Protein AF-A0A9J7M8Q7-F1 (afdb_monomer_lite)

Sequence (218 aa):
MGNWTYSKTFVLLYYAVMWPSPNVYGLTKQQVGRLKSRISEVKAKIDRITGRVVHIREHTLSQRLDITLPHVGCPVGTYYNHVSGEATCDVCPVGSYQDKEGQTECIRCEPGFFTAGNNSKNATDCRSQCQPGTFSETGLETCMFCPKGTYQNQQGATECIPCEEGTTTVDVGTVDREGCGKVSKFTSTVYYLEVISIICKTNEDNFIGNINVYGITP

Foldseek 3Di:
DDDDPDDPVNVVVVCVVVDPDPPPPVDDPVRVVVVVVVVVVVVVVVCVVVVVVVVVVVCVVVVPPVPPVVLVFQDWQWAFDPPVVDGDTHGAFWQFTAQDTNHHHTHGADPQWIALGISHRDNVSTFHAAAWQWADCSRGPPTDGADKQFGAQDTSHHHTHGADPQWIAPDTSHRDNVSTHHPPPPPVVVVVVVVVVVVVVVPPDDDDDDDDDDDDDD

Organism: Branchiostoma floridae (NCBI:txid7739)

pLDDT: mean 74.69, std 21.26, range [33.72, 98.25]

Secondary structure (DSSP, 8-state):
-------HHHHHHHHHHH---TTTT---HHHHHHHHHHHHHHHHHHHHHHHHHHHHHHHHHHTT---------PPTTEEEE-TTSS-EEEEPPTTEE--STT-SSPEEPPTTEE-SSSSB-SGGG-EEBPPTTEE-TTSBSS-EEPPTTEE--STT-SSPEEPPTTEEESSTT--SGGGEEE-----HHHHHHHHHHHHHTT-SS-------------

Structure (mmCIF, N/CA/C/O backbone):
data_AF-A0A9J7M8Q7-F1
#
_entry.id   AF-A0A9J7M8Q7-F1
#
loop_
_atom_site.group_PDB
_atom_site.id
_atom_site.type_symbol
_atom_site.label_atom_id
_atom_site.label_alt_id
_atom_site.label_comp_id
_atom_site.label_asym_id
_atom_site.label_entity_id
_atom_site.label_seq_id
_atom_site.pdbx_PDB_ins_code
_atom_site.Cartn_x
_atom_site.Cartn_y
_atom_site.Cartn_z
_atom_site.occupancy
_atom_site.B_iso_or_equiv
_atom_site.auth_seq_id
_atom_site.auth_comp_id
_atom_site.auth_asym_id
_atom_site.auth_atom_id
_atom_site.pdbx_PDB_model_num
ATOM 1 N N . MET A 1 1 ? -3.557 20.937 -68.452 1.00 40.19 1 MET A N 1
ATOM 2 C CA . MET A 1 1 ? -2.974 20.230 -69.614 1.00 40.19 1 MET A CA 1
ATOM 3 C C . MET A 1 1 ? -1.684 20.945 -69.998 1.00 40.19 1 MET A C 1
ATOM 5 O O . MET A 1 1 ? -1.741 21.939 -70.704 1.00 40.19 1 MET A O 1
ATOM 9 N N . GLY A 1 2 ? -0.551 20.539 -69.417 1.00 40.41 2 GLY A N 1
ATOM 10 C CA . GLY A 1 2 ? 0.755 21.169 -69.649 1.00 40.41 2 GLY A CA 1
ATOM 11 C C . GLY A 1 2 ? 1.617 20.293 -70.554 1.00 40.41 2 GLY A C 1
ATOM 12 O O . GLY A 1 2 ? 1.819 19.120 -70.249 1.00 40.41 2 GLY A O 1
ATOM 13 N N . ASN A 1 3 ? 2.079 20.854 -71.671 1.00 46.56 3 ASN A N 1
ATOM 14 C CA . ASN A 1 3 ? 2.962 20.198 -72.633 1.00 46.56 3 ASN A CA 1
ATOM 15 C C . ASN A 1 3 ? 4.341 19.943 -72.012 1.00 46.56 3 ASN A C 1
ATOM 17 O O . ASN A 1 3 ? 5.109 20.878 -71.796 1.00 46.56 3 ASN A O 1
ATOM 21 N N . TRP A 1 4 ? 4.672 18.676 -71.769 1.00 50.00 4 TRP A N 1
ATOM 22 C CA . TRP A 1 4 ? 6.030 18.265 -71.428 1.00 50.00 4 TRP A CA 1
ATOM 23 C C . TRP A 1 4 ? 6.851 18.170 -72.713 1.00 50.00 4 TRP A C 1
ATOM 25 O O . TRP A 1 4 ? 6.777 17.190 -73.453 1.00 50.00 4 TRP A O 1
ATOM 35 N N . THR A 1 5 ? 7.645 19.196 -73.005 1.00 57.53 5 THR A N 1
ATOM 36 C CA . THR A 1 5 ? 8.710 19.095 -74.007 1.00 57.53 5 THR A CA 1
ATOM 37 C C . THR A 1 5 ? 9.826 18.233 -73.427 1.00 57.53 5 THR A C 1
ATOM 39 O O . THR A 1 5 ? 10.723 18.731 -72.746 1.00 57.53 5 THR A O 1
ATOM 42 N N . TYR A 1 6 ? 9.762 16.923 -73.656 1.00 59.97 6 TYR A N 1
ATOM 43 C CA . TYR A 1 6 ? 10.875 16.038 -73.333 1.00 59.97 6 TYR A CA 1
ATOM 44 C C . TYR A 1 6 ? 12.085 16.453 -74.172 1.00 59.97 6 TYR A C 1
ATOM 46 O O . TYR A 1 6 ? 12.023 16.513 -75.401 1.00 59.97 6 TYR A O 1
ATOM 54 N N . SER A 1 7 ? 13.196 16.757 -73.500 1.00 65.31 7 SER A N 1
ATOM 55 C CA . SER A 1 7 ? 14.478 16.983 -74.163 1.00 65.31 7 SER A CA 1
ATOM 56 C C . SER A 1 7 ? 14.802 15.780 -75.054 1.00 65.31 7 SER A C 1
ATOM 58 O O . SER A 1 7 ? 14.619 14.635 -74.631 1.00 65.31 7 SER A O 1
ATOM 60 N N . LYS A 1 8 ? 15.309 16.018 -76.273 1.00 63.38 8 LYS A N 1
ATOM 61 C CA . LYS A 1 8 ? 15.737 14.954 -77.207 1.00 63.38 8 LYS A CA 1
ATOM 62 C C . LYS A 1 8 ? 16.665 13.935 -76.528 1.00 63.38 8 LYS A C 1
ATOM 64 O O . LYS A 1 8 ? 16.636 12.757 -76.867 1.00 63.38 8 LYS A O 1
ATOM 69 N N . THR A 1 9 ? 17.418 14.369 -75.520 1.00 65.38 9 THR A N 1
ATOM 70 C CA . THR A 1 9 ? 18.290 13.527 -74.695 1.00 65.38 9 THR A CA 1
ATOM 71 C C . THR A 1 9 ? 17.522 12.463 -73.905 1.00 65.38 9 THR A C 1
ATOM 73 O O . THR A 1 9 ? 17.990 11.337 -73.777 1.00 65.38 9 THR A O 1
ATOM 76 N N . PHE A 1 10 ? 16.324 12.781 -73.411 1.00 71.38 10 PHE A N 1
ATOM 77 C CA . PHE A 1 10 ? 15.516 11.867 -72.601 1.00 71.38 10 PHE A CA 1
ATOM 78 C C . PHE A 1 10 ? 14.867 10.769 -73.455 1.00 71.38 10 PHE A C 1
ATOM 80 O O . PHE A 1 10 ? 14.850 9.604 -73.066 1.00 71.38 10 PHE A O 1
ATOM 87 N N . VAL A 1 11 ? 14.418 11.119 -74.666 1.00 69.75 11 VAL A N 1
ATOM 88 C CA . VAL A 1 11 ? 13.888 10.149 -75.639 1.00 69.75 11 VAL A CA 1
ATOM 89 C C . VAL A 1 11 ? 14.997 9.207 -76.119 1.00 69.75 11 VAL A C 1
ATOM 91 O O . VAL A 1 11 ? 14.795 7.997 -76.179 1.00 69.75 11 VAL A O 1
ATOM 94 N N . LEU A 1 12 ? 16.201 9.727 -76.379 1.00 64.12 12 LEU A N 1
ATOM 95 C CA . LEU A 1 12 ? 17.349 8.909 -76.786 1.00 64.12 12 LEU A CA 1
ATOM 96 C C . LEU A 1 12 ? 17.815 7.943 -75.686 1.00 64.12 12 LEU A C 1
ATOM 98 O O . LEU A 1 12 ? 18.127 6.792 -75.986 1.00 64.12 12 LEU A O 1
ATOM 102 N N . LEU A 1 13 ? 17.816 8.370 -74.419 1.00 70.94 13 LEU A N 1
ATOM 103 C CA . LEU A 1 13 ? 18.147 7.492 -73.291 1.00 70.94 13 LEU A CA 1
ATOM 104 C C . LEU A 1 13 ? 17.095 6.392 -73.090 1.00 70.94 13 LEU A C 1
ATOM 106 O O . LEU A 1 13 ? 17.459 5.247 -72.834 1.00 70.94 13 LEU A O 1
ATOM 110 N N . TYR A 1 14 ? 15.809 6.702 -73.272 1.00 73.00 14 TYR A N 1
ATOM 111 C CA . TYR A 1 14 ? 14.732 5.714 -73.182 1.00 73.00 14 TYR A CA 1
ATOM 112 C C . TYR A 1 14 ? 14.850 4.617 -74.257 1.00 73.00 14 TYR A C 1
ATOM 114 O O . TYR A 1 14 ? 14.801 3.429 -73.933 1.00 73.00 14 TYR A O 1
ATOM 122 N N . TYR A 1 15 ? 15.103 4.989 -75.519 1.00 63.38 15 TYR A N 1
ATOM 123 C CA . TYR A 1 15 ? 15.304 4.017 -76.605 1.00 63.38 15 TYR A CA 1
ATOM 124 C C . TYR A 1 15 ? 16.604 3.207 -76.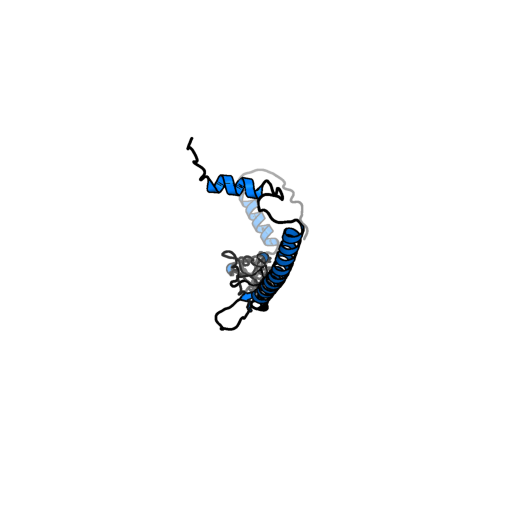462 1.00 63.38 15 TYR A C 1
ATOM 126 O O . TYR A 1 15 ? 16.619 2.023 -76.796 1.00 63.38 15 TYR A O 1
ATOM 134 N N . ALA A 1 16 ? 17.674 3.799 -75.919 1.00 62.19 16 ALA A N 1
ATOM 135 C CA . ALA A 1 16 ? 18.933 3.094 -75.662 1.00 62.19 16 ALA A CA 1
ATOM 136 C C . ALA A 1 16 ? 18.821 2.037 -74.546 1.00 62.19 16 ALA A C 1
ATOM 138 O O . ALA A 1 16 ? 19.527 1.030 -74.582 1.00 62.19 16 ALA A O 1
ATOM 139 N N . VAL A 1 17 ? 17.934 2.248 -73.566 1.00 67.12 17 VAL A N 1
ATOM 140 C CA . VAL A 1 17 ? 17.701 1.300 -72.464 1.00 67.12 17 VAL A CA 1
ATOM 141 C C . VAL A 1 17 ? 16.689 0.214 -72.851 1.00 67.12 17 VAL A C 1
ATOM 143 O O . VAL A 1 17 ? 16.876 -0.940 -72.470 1.00 67.12 17 VAL A O 1
ATOM 146 N N . MET A 1 18 ? 15.644 0.542 -73.622 1.00 58.12 18 MET A N 1
ATOM 147 C CA . MET A 1 18 ? 14.597 -0.428 -73.985 1.00 58.12 18 MET A CA 1
ATOM 148 C C . MET A 1 18 ? 14.936 -1.353 -75.163 1.00 58.12 18 MET A C 1
ATOM 150 O O . MET A 1 18 ? 14.342 -2.425 -75.264 1.00 58.12 18 MET A O 1
ATOM 154 N N . TRP A 1 19 ? 15.885 -0.999 -76.035 1.00 54.25 19 TRP A N 1
ATOM 155 C CA . TRP A 1 19 ? 16.282 -1.839 -77.173 1.00 54.25 19 TRP A CA 1
ATOM 156 C C . TRP A 1 19 ? 17.789 -2.122 -77.184 1.00 54.25 19 TRP A C 1
ATOM 158 O O . TRP A 1 19 ? 18.555 -1.424 -77.853 1.00 54.25 19 TRP A O 1
ATOM 168 N N . PRO A 1 20 ? 18.249 -3.196 -76.518 1.00 50.44 20 PRO A N 1
ATOM 169 C CA . PRO A 1 20 ? 19.625 -3.651 -76.641 1.00 50.44 20 PRO A CA 1
ATOM 170 C C . PRO A 1 20 ? 19.793 -4.410 -77.967 1.00 50.44 20 PRO A C 1
ATOM 172 O O . PRO A 1 20 ? 19.938 -5.631 -77.993 1.00 50.44 20 PRO A O 1
ATOM 175 N N . SER A 1 21 ? 19.759 -3.693 -79.094 1.00 51.22 21 SER A N 1
ATOM 176 C CA . SER A 1 21 ? 20.175 -4.253 -80.383 1.00 51.22 21 SER A CA 1
ATOM 177 C C . SER A 1 21 ? 21.711 -4.246 -80.488 1.00 51.22 21 SER A C 1
ATOM 179 O O . SER A 1 21 ? 22.332 -3.216 -80.221 1.00 51.22 21 SER A O 1
ATOM 181 N N . PRO A 1 22 ? 22.370 -5.346 -80.903 1.00 52.81 22 PRO A N 1
ATOM 182 C CA . PRO A 1 22 ? 23.822 -5.518 -80.734 1.00 52.81 22 PRO A CA 1
ATOM 183 C C . PRO A 1 22 ? 24.721 -4.630 -81.609 1.00 52.81 22 PRO A C 1
ATOM 185 O O . PRO A 1 22 ? 25.929 -4.602 -81.389 1.00 52.81 22 PRO A O 1
ATOM 188 N N . ASN A 1 23 ? 24.176 -3.936 -82.611 1.00 50.31 23 ASN A N 1
ATOM 189 C CA . ASN A 1 23 ? 24.975 -3.386 -83.714 1.00 50.31 23 ASN A CA 1
ATOM 190 C C . ASN A 1 23 ? 25.204 -1.865 -83.664 1.00 50.31 23 ASN A C 1
ATOM 192 O O . ASN A 1 23 ? 25.827 -1.324 -84.571 1.00 50.31 23 ASN A O 1
ATOM 196 N N . VAL A 1 24 ? 24.751 -1.161 -82.621 1.00 51.59 24 VAL A N 1
ATOM 197 C CA . VAL A 1 24 ? 24.798 0.318 -82.578 1.00 51.59 24 VAL A CA 1
ATOM 198 C C . VAL A 1 24 ? 26.218 0.888 -82.389 1.00 51.59 24 VAL A C 1
ATOM 200 O O . VAL A 1 24 ? 26.449 2.052 -82.688 1.00 51.59 24 VAL A O 1
ATOM 203 N N . TYR A 1 25 ? 27.206 0.087 -81.974 1.00 52.44 25 TYR A N 1
ATOM 204 C CA . TYR A 1 25 ? 28.534 0.606 -81.594 1.00 52.44 25 TYR A CA 1
ATOM 205 C C . TYR A 1 25 ? 29.714 0.102 -82.441 1.00 52.44 25 TYR A C 1
ATOM 207 O O . TYR A 1 25 ? 30.861 0.317 -82.061 1.00 52.44 25 TYR A O 1
ATOM 215 N N . GLY A 1 26 ? 29.472 -0.583 -83.567 1.00 58.94 26 GLY A N 1
ATOM 216 C CA . GLY A 1 26 ? 30.551 -1.058 -84.454 1.00 58.94 26 GLY A CA 1
ATOM 217 C C . GLY A 1 26 ? 31.514 -2.073 -83.814 1.00 58.94 26 GLY A C 1
ATOM 218 O O . GLY A 1 26 ? 32.599 -2.320 -84.335 1.00 58.94 26 GLY A O 1
ATOM 219 N N . LEU A 1 27 ? 31.136 -2.664 -82.677 1.00 61.44 27 LEU A N 1
ATOM 220 C CA . LEU A 1 27 ? 31.954 -3.629 -81.950 1.00 61.44 27 LEU A CA 1
ATOM 221 C C . LEU A 1 27 ? 31.685 -5.044 -82.463 1.00 61.44 27 LEU A C 1
ATOM 223 O O . LEU A 1 27 ? 30.546 -5.505 -82.522 1.00 61.44 27 LEU A O 1
ATOM 227 N N . THR A 1 28 ? 32.750 -5.774 -82.774 1.00 75.50 28 THR A N 1
ATOM 228 C CA . THR A 1 28 ? 32.659 -7.202 -83.091 1.00 75.50 28 THR A CA 1
ATOM 229 C C . THR A 1 28 ? 32.163 -7.993 -81.874 1.00 75.50 28 THR A C 1
ATOM 231 O O . THR A 1 28 ? 32.421 -7.626 -80.723 1.00 75.50 28 THR A O 1
ATOM 234 N N . LYS A 1 29 ? 31.502 -9.141 -82.098 1.00 71.44 29 LYS A N 1
ATOM 235 C CA . LYS A 1 29 ? 31.060 -10.046 -81.012 1.00 71.44 29 LYS A CA 1
ATOM 236 C C . LYS A 1 29 ? 32.198 -10.389 -80.038 1.00 71.44 29 LYS A C 1
ATOM 238 O O . LYS A 1 29 ? 31.969 -10.502 -78.8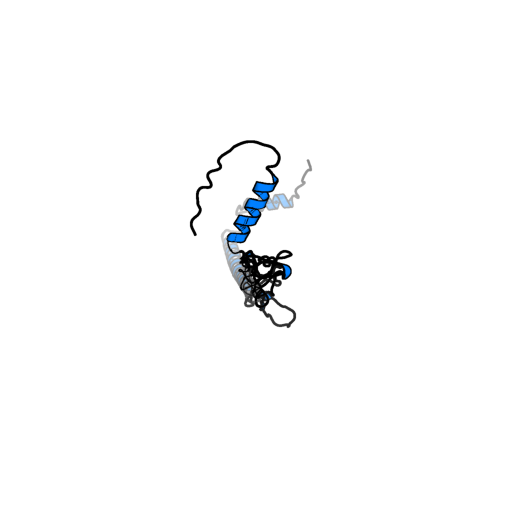35 1.00 71.44 29 LYS A O 1
ATOM 243 N N . GLN A 1 30 ? 33.429 -10.488 -80.544 1.00 74.94 30 GLN A N 1
ATOM 244 C CA . GLN A 1 30 ? 34.625 -10.749 -79.744 1.00 74.94 30 GLN A CA 1
ATOM 245 C C . GLN A 1 30 ? 35.001 -9.560 -78.842 1.00 74.94 30 GLN A C 1
ATOM 247 O O . GLN A 1 30 ? 35.353 -9.759 -77.679 1.00 74.94 30 GLN A O 1
ATOM 252 N N . GLN A 1 31 ? 34.879 -8.321 -79.332 1.00 69.88 31 GLN A N 1
ATOM 253 C CA . GLN A 1 31 ? 35.104 -7.110 -78.532 1.00 69.88 31 GLN A CA 1
ATOM 254 C C . GLN A 1 31 ? 34.030 -6.930 -77.452 1.00 69.88 31 GLN A C 1
ATOM 256 O O . GLN A 1 31 ? 34.368 -6.610 -76.312 1.00 69.88 31 GLN A O 1
ATOM 261 N N . VAL A 1 32 ? 32.761 -7.223 -77.761 1.00 70.38 32 VAL A N 1
ATOM 262 C CA . VAL A 1 32 ? 31.670 -7.215 -76.770 1.00 70.38 32 VAL A CA 1
ATOM 263 C C . VAL A 1 32 ? 31.898 -8.280 -75.694 1.00 70.38 32 VAL A C 1
ATOM 265 O O . VAL A 1 32 ? 31.714 -8.002 -74.511 1.00 70.38 32 VAL A O 1
ATOM 268 N N . GLY A 1 33 ? 32.355 -9.478 -76.075 1.00 70.19 33 GLY A N 1
ATOM 269 C CA . GLY A 1 33 ? 32.716 -10.538 -75.129 1.00 70.19 33 GLY A CA 1
ATOM 270 C C . GLY A 1 33 ? 33.843 -10.122 -74.178 1.00 70.19 33 GLY A C 1
ATOM 271 O O . GLY A 1 33 ? 33.710 -10.260 -72.962 1.00 70.19 33 GLY A O 1
ATOM 272 N N . ARG A 1 34 ? 34.918 -9.522 -74.710 1.00 79.38 34 ARG A N 1
ATOM 273 C CA . ARG A 1 34 ? 36.029 -8.994 -73.895 1.00 79.38 34 ARG A CA 1
ATOM 274 C C . ARG A 1 34 ? 35.573 -7.877 -72.954 1.00 79.38 34 ARG A C 1
ATOM 276 O O . ARG A 1 34 ? 35.979 -7.859 -71.795 1.00 79.38 34 ARG A O 1
ATOM 283 N N . LEU A 1 35 ? 34.709 -6.974 -73.418 1.00 70.25 35 LEU A N 1
ATOM 284 C CA . LEU A 1 35 ? 34.182 -5.887 -72.593 1.00 70.25 35 LEU A CA 1
ATOM 285 C C . LEU A 1 35 ? 33.272 -6.415 -71.475 1.00 70.25 35 LEU A C 1
ATOM 287 O O . LEU A 1 35 ? 33.440 -6.019 -70.325 1.00 70.25 35 LEU A O 1
ATOM 291 N N . LYS A 1 36 ? 32.379 -7.368 -71.773 1.00 67.62 36 LYS A N 1
ATOM 292 C CA . LYS A 1 36 ? 31.546 -8.043 -70.763 1.00 67.62 36 LYS A CA 1
ATOM 293 C C . LYS A 1 36 ? 32.390 -8.765 -69.714 1.00 67.62 36 LYS A C 1
ATOM 295 O O . LYS A 1 36 ? 32.083 -8.664 -68.531 1.00 67.62 36 LYS A O 1
ATOM 300 N N . SER A 1 37 ? 33.480 -9.420 -70.123 1.00 78.25 37 SER A N 1
ATOM 301 C CA . SER A 1 37 ? 34.420 -10.061 -69.194 1.00 78.25 37 SER A CA 1
ATOM 302 C C . SER A 1 37 ? 35.073 -9.044 -68.254 1.00 78.25 37 SER A C 1
ATOM 304 O O . SER A 1 37 ? 35.110 -9.262 -67.046 1.00 78.25 37 SER A O 1
ATOM 306 N N . ARG A 1 38 ? 35.537 -7.901 -68.782 1.00 77.38 38 ARG A N 1
ATOM 307 C CA . ARG A 1 38 ? 36.137 -6.831 -67.965 1.00 77.38 38 ARG A CA 1
ATOM 308 C C . ARG A 1 38 ? 35.124 -6.183 -67.022 1.00 77.38 38 ARG A C 1
ATOM 310 O O . ARG A 1 38 ? 35.449 -5.924 -65.869 1.00 77.38 38 ARG A O 1
ATOM 317 N N . ILE A 1 39 ? 33.893 -5.964 -67.486 1.00 68.50 39 ILE A N 1
ATOM 318 C CA . ILE A 1 39 ? 32.793 -5.459 -66.654 1.00 68.50 39 ILE A CA 1
ATOM 319 C C . ILE A 1 39 ? 32.460 -6.464 -65.548 1.00 68.50 39 ILE A C 1
ATOM 321 O O . ILE A 1 39 ? 32.267 -6.049 -64.414 1.00 68.50 39 ILE A O 1
ATOM 325 N N . SER A 1 40 ? 32.447 -7.768 -65.838 1.00 71.25 40 SER A N 1
ATOM 326 C CA . SER A 1 40 ? 32.209 -8.811 -64.832 1.00 71.25 40 SER A CA 1
ATOM 327 C C . SER A 1 40 ? 33.299 -8.846 -63.762 1.00 71.25 40 SER A C 1
ATOM 329 O O . SER A 1 40 ? 32.994 -9.024 -62.587 1.00 71.25 40 SER A O 1
ATOM 331 N N . GLU A 1 41 ? 34.564 -8.653 -64.139 1.00 81.00 41 GLU A N 1
ATOM 332 C CA . GLU A 1 41 ? 35.679 -8.623 -63.188 1.00 81.00 41 GLU A CA 1
ATOM 333 C C . GLU A 1 41 ? 35.633 -7.374 -62.291 1.00 81.00 41 GLU A C 1
ATOM 335 O O . GLU A 1 41 ? 35.846 -7.457 -61.081 1.00 81.00 41 GLU A O 1
ATOM 340 N N . VAL A 1 42 ? 35.303 -6.215 -62.871 1.00 72.69 42 VAL A N 1
ATOM 341 C CA . VAL A 1 42 ? 35.103 -4.966 -62.123 1.00 72.69 42 VAL A CA 1
ATOM 342 C C . VAL A 1 42 ? 33.868 -5.067 -61.229 1.00 72.69 42 VAL A C 1
ATOM 344 O O . VAL A 1 42 ? 33.945 -4.684 -60.067 1.00 72.69 42 VAL A O 1
ATOM 347 N N . LYS A 1 43 ? 32.769 -5.651 -61.717 1.00 67.44 43 LYS A N 1
ATOM 348 C CA . LYS A 1 43 ? 31.552 -5.899 -60.937 1.00 67.44 43 LYS A CA 1
ATOM 349 C C . LYS A 1 43 ? 31.837 -6.824 -59.755 1.00 67.44 43 LYS A C 1
ATOM 351 O O . LYS A 1 43 ? 31.479 -6.473 -58.647 1.00 67.44 43 LYS A O 1
ATOM 356 N N . ALA A 1 44 ? 32.602 -7.902 -59.940 1.00 71.94 44 ALA A N 1
ATOM 357 C CA . ALA A 1 44 ? 33.012 -8.782 -58.843 1.00 71.94 44 ALA A CA 1
ATOM 358 C C . ALA A 1 44 ? 33.921 -8.084 -57.808 1.00 71.94 44 ALA A C 1
ATOM 360 O O . ALA A 1 44 ? 33.838 -8.373 -56.615 1.00 71.94 44 ALA A O 1
ATOM 361 N N . LYS A 1 45 ? 34.793 -7.157 -58.234 1.00 83.19 45 LYS A N 1
ATOM 362 C CA . LYS A 1 45 ? 35.602 -6.334 -57.314 1.00 83.19 45 LYS A CA 1
ATOM 363 C C . LYS A 1 45 ? 34.736 -5.330 -56.554 1.00 83.19 45 LYS A C 1
ATOM 365 O O . LYS A 1 45 ? 34.916 -5.198 -55.347 1.00 83.19 45 LYS A O 1
ATOM 370 N N . ILE A 1 46 ? 33.792 -4.678 -57.234 1.00 68.25 46 ILE A N 1
ATOM 371 C CA . ILE A 1 46 ? 32.802 -3.793 -56.612 1.00 68.25 46 ILE A CA 1
ATOM 372 C C . ILE A 1 46 ? 31.958 -4.592 -55.624 1.00 68.25 46 ILE A C 1
ATOM 374 O O . ILE A 1 46 ? 31.899 -4.169 -54.486 1.00 68.25 46 ILE A O 1
ATOM 378 N N . ASP A 1 47 ? 31.435 -5.763 -55.990 1.00 69.06 47 ASP A N 1
ATOM 379 C CA . ASP A 1 47 ? 30.627 -6.640 -55.129 1.00 69.06 47 ASP A CA 1
ATOM 380 C C . ASP A 1 47 ? 31.411 -7.140 -53.902 1.00 69.06 47 ASP A C 1
ATOM 382 O O . ASP A 1 47 ? 30.863 -7.257 -52.810 1.00 69.06 47 ASP A O 1
ATOM 386 N N . ARG A 1 48 ? 32.726 -7.375 -54.025 1.00 71.38 48 ARG A N 1
ATOM 387 C CA . ARG A 1 48 ? 33.600 -7.669 -52.872 1.00 71.38 48 ARG A CA 1
ATOM 388 C C . ARG A 1 48 ? 33.835 -6.449 -51.985 1.00 71.38 48 ARG A C 1
ATOM 390 O O . ARG A 1 48 ? 33.943 -6.604 -50.773 1.00 71.38 48 ARG A O 1
ATOM 397 N N . ILE A 1 49 ? 3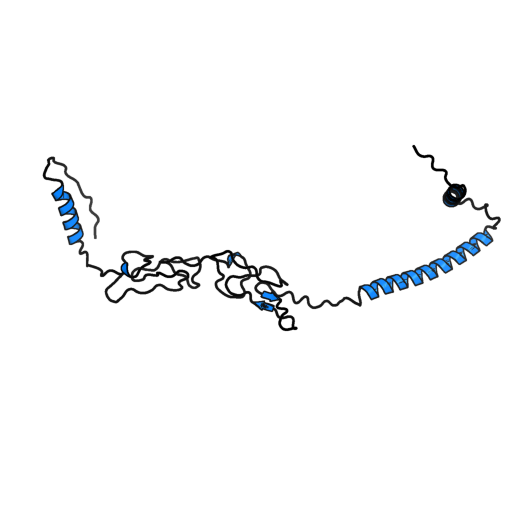3.956 -5.253 -52.560 1.00 69.81 49 ILE A N 1
ATOM 398 C CA . ILE A 1 49 ? 34.138 -4.009 -51.803 1.00 69.81 49 ILE A CA 1
ATOM 399 C C . ILE A 1 49 ? 32.822 -3.604 -51.136 1.00 69.81 49 ILE A C 1
ATOM 401 O O . ILE A 1 49 ? 32.831 -3.327 -49.947 1.00 69.81 49 ILE A O 1
ATOM 405 N N . THR A 1 50 ? 31.694 -3.626 -51.844 1.00 63.34 50 THR A N 1
ATOM 406 C CA . THR A 1 50 ? 30.359 -3.370 -51.295 1.00 63.34 50 THR A CA 1
ATOM 407 C C . THR A 1 50 ? 29.975 -4.448 -50.296 1.00 63.34 50 THR A C 1
ATOM 409 O O . THR A 1 50 ? 29.492 -4.093 -49.235 1.00 63.34 50 THR A O 1
ATOM 412 N N . GLY A 1 51 ? 30.293 -5.724 -50.534 1.00 57.94 51 GLY A N 1
ATOM 413 C CA . GLY A 1 51 ? 30.141 -6.799 -49.550 1.00 57.94 51 GLY A CA 1
ATOM 414 C C . GLY A 1 51 ? 30.993 -6.584 -48.296 1.00 57.94 51 GLY A C 1
ATOM 415 O O . GLY A 1 51 ? 30.496 -6.752 -47.190 1.00 57.94 51 GLY A O 1
ATOM 416 N N . ARG A 1 52 ? 32.246 -6.119 -48.432 1.00 59.38 52 ARG A N 1
ATOM 417 C CA . ARG A 1 52 ? 33.081 -5.715 -47.283 1.00 59.38 52 ARG A CA 1
ATOM 418 C C . ARG A 1 52 ? 32.563 -4.451 -46.604 1.00 59.38 52 ARG A C 1
ATOM 420 O O . ARG A 1 52 ? 32.667 -4.367 -45.394 1.00 59.38 52 ARG A O 1
ATOM 427 N N . VAL A 1 53 ? 31.986 -3.494 -47.327 1.00 54.69 53 VAL A N 1
ATOM 428 C CA . VAL A 1 53 ? 31.366 -2.286 -46.756 1.00 54.69 53 VAL A CA 1
ATOM 429 C C . VAL A 1 53 ? 30.039 -2.616 -46.067 1.00 54.69 53 VAL A C 1
ATOM 431 O O . VAL A 1 53 ? 29.750 -2.003 -45.050 1.00 54.69 53 VAL A O 1
ATOM 434 N N . VAL A 1 54 ? 29.264 -3.588 -46.558 1.00 54.31 54 VAL A N 1
ATOM 435 C CA . VAL A 1 54 ? 28.056 -4.118 -45.903 1.00 54.31 54 VAL A CA 1
ATOM 436 C C . VAL A 1 54 ? 28.447 -4.896 -44.653 1.00 54.31 54 VAL A C 1
ATOM 438 O O . VAL A 1 54 ? 27.930 -4.574 -43.596 1.00 54.31 54 VAL A O 1
ATOM 441 N N . HIS A 1 55 ? 29.450 -5.781 -44.713 1.00 49.44 55 HIS A N 1
ATOM 442 C CA . HIS A 1 55 ? 29.988 -6.431 -43.512 1.00 49.44 55 HIS A CA 1
ATOM 443 C C . HIS A 1 55 ? 30.571 -5.404 -42.532 1.00 49.44 55 HIS A C 1
ATOM 445 O O . HIS A 1 55 ? 30.347 -5.519 -41.340 1.00 49.44 55 HIS A O 1
ATOM 451 N N . ILE A 1 56 ? 31.283 -4.367 -42.988 1.00 50.78 56 ILE A N 1
ATOM 452 C CA . ILE A 1 56 ? 31.781 -3.307 -42.099 1.00 50.78 56 ILE A CA 1
ATOM 453 C C . ILE A 1 56 ? 30.615 -2.486 -41.547 1.00 50.78 56 ILE A C 1
ATOM 455 O O . ILE A 1 56 ? 30.674 -2.140 -40.382 1.00 50.78 56 ILE A O 1
ATOM 459 N N . ARG A 1 57 ? 29.547 -2.195 -42.301 1.00 45.06 57 ARG A N 1
ATOM 460 C CA . ARG A 1 57 ? 28.356 -1.486 -41.795 1.00 45.06 57 ARG A CA 1
ATOM 461 C C . ARG A 1 57 ? 27.547 -2.337 -40.819 1.00 45.06 57 ARG A C 1
ATOM 463 O O . ARG A 1 57 ? 27.120 -1.800 -39.811 1.00 45.06 57 ARG A O 1
ATOM 470 N N . GLU A 1 58 ? 27.410 -3.638 -41.044 1.00 45.03 58 GLU A N 1
ATOM 471 C CA . GLU A 1 58 ? 26.752 -4.559 -40.110 1.00 45.03 58 GLU A CA 1
ATOM 472 C C . GLU A 1 58 ? 27.630 -4.825 -38.875 1.00 45.03 58 GLU A C 1
ATOM 474 O O . GLU A 1 58 ? 27.127 -4.793 -37.758 1.00 45.03 58 GLU A O 1
ATOM 479 N N . HIS A 1 59 ? 28.957 -4.938 -39.016 1.00 45.91 59 HIS A N 1
ATOM 480 C CA . HIS A 1 59 ? 29.869 -5.036 -37.867 1.00 45.91 59 HIS A CA 1
ATOM 481 C C . HIS A 1 59 ? 30.101 -3.701 -37.143 1.00 45.91 59 HIS A C 1
ATOM 483 O O . HIS A 1 59 ? 30.342 -3.726 -35.948 1.00 45.91 59 HIS A O 1
ATOM 489 N N . THR A 1 60 ? 30.003 -2.530 -37.781 1.00 47.12 60 THR A N 1
ATOM 490 C CA . THR A 1 60 ? 30.157 -1.226 -37.090 1.00 47.12 60 THR A CA 1
ATOM 491 C C . THR A 1 60 ? 28.845 -0.648 -36.563 1.00 47.12 60 THR A C 1
ATOM 493 O O . THR A 1 60 ? 28.910 0.173 -35.651 1.00 47.12 60 THR A O 1
ATOM 496 N N . LEU A 1 61 ? 27.675 -1.101 -37.040 1.00 47.38 61 LEU A N 1
ATOM 497 C CA . LEU A 1 61 ? 26.391 -0.851 -36.368 1.00 47.38 61 LEU A CA 1
ATOM 498 C C . LEU A 1 61 ? 26.031 -1.904 -35.313 1.00 47.38 61 LEU A C 1
ATOM 500 O O . LEU A 1 61 ? 25.301 -1.557 -34.393 1.00 47.38 61 LEU A O 1
ATOM 504 N N . SER A 1 62 ? 26.559 -3.133 -35.380 1.00 49.50 62 SER A N 1
ATOM 505 C CA . SER A 1 62 ? 26.331 -4.134 -34.325 1.00 49.50 62 SER A CA 1
ATOM 506 C C . SER A 1 62 ? 27.443 -4.171 -33.264 1.00 49.50 62 SER A C 1
ATOM 508 O O . SER A 1 62 ? 27.145 -4.375 -32.099 1.00 49.50 62 SER A O 1
ATOM 510 N N . GLN A 1 63 ? 28.715 -3.877 -33.578 1.00 53.44 63 GLN A N 1
ATOM 511 C CA . GLN A 1 63 ? 29.810 -3.934 -32.579 1.00 53.44 63 GLN A CA 1
ATOM 512 C C . GLN A 1 63 ? 30.158 -2.588 -31.924 1.00 53.44 63 GLN A C 1
ATOM 514 O O . GLN A 1 63 ? 31.227 -2.440 -31.331 1.00 53.44 63 GLN A O 1
ATOM 519 N N . ARG A 1 64 ? 29.264 -1.593 -31.989 1.00 51.50 64 ARG A N 1
ATOM 520 C CA . ARG A 1 64 ? 29.372 -0.387 -31.148 1.00 51.50 64 ARG A CA 1
ATOM 521 C C . ARG A 1 64 ? 28.075 0.064 -30.482 1.00 51.50 64 ARG A C 1
ATOM 523 O O . ARG A 1 64 ? 28.021 1.190 -29.998 1.00 51.50 64 ARG A O 1
ATOM 530 N N . LEU A 1 65 ? 27.090 -0.829 -30.382 1.00 49.72 65 LEU A N 1
ATOM 531 C CA . LEU A 1 65 ? 26.078 -0.749 -29.333 1.00 49.72 65 LEU A CA 1
ATOM 532 C C . LEU A 1 65 ? 25.494 -2.119 -28.939 1.00 49.72 65 LEU A C 1
ATOM 534 O O . LEU A 1 65 ? 24.352 -2.180 -28.517 1.00 49.72 65 LEU A O 1
ATOM 538 N N . ASP A 1 66 ? 26.303 -3.182 -28.909 1.00 45.38 66 ASP A N 1
ATOM 539 C CA . ASP A 1 66 ? 26.103 -4.244 -27.905 1.00 45.38 66 ASP A CA 1
ATOM 540 C C . ASP A 1 66 ? 26.661 -3.771 -26.550 1.00 45.38 66 ASP A C 1
ATOM 542 O O . ASP A 1 66 ? 27.379 -4.464 -25.836 1.00 45.38 66 ASP A O 1
ATOM 546 N N . ILE A 1 67 ? 26.292 -2.546 -26.167 1.00 49.12 67 ILE A N 1
ATOM 547 C CA . ILE A 1 67 ? 25.913 -2.318 -24.789 1.00 49.12 67 ILE A CA 1
ATOM 548 C C . ILE A 1 67 ? 24.501 -2.917 -24.731 1.00 49.12 67 ILE A C 1
ATOM 550 O O . ILE A 1 67 ? 23.510 -2.195 -24.654 1.00 49.12 67 ILE A O 1
ATOM 554 N N . THR A 1 68 ? 24.396 -4.250 -24.662 1.00 46.56 68 THR A N 1
ATOM 555 C CA . THR A 1 68 ? 23.511 -4.777 -23.629 1.00 46.56 68 THR A CA 1
ATOM 556 C C . THR A 1 68 ? 24.142 -4.297 -22.329 1.00 46.56 68 THR A C 1
ATOM 558 O O . THR A 1 68 ? 24.820 -5.041 -21.623 1.00 46.56 68 THR A O 1
ATOM 561 N N . LEU A 1 69 ? 23.940 -3.001 -22.031 1.00 49.25 69 LEU A N 1
ATOM 562 C CA . LEU A 1 69 ? 23.740 -2.539 -20.675 1.00 49.25 69 LEU A CA 1
ATOM 563 C C . LEU A 1 69 ? 22.825 -3.638 -20.180 1.00 49.25 69 LEU A C 1
ATOM 565 O O . LEU A 1 69 ? 21.805 -3.862 -20.854 1.00 49.25 69 LEU A O 1
ATOM 569 N N . PRO A 1 70 ? 23.202 -4.411 -19.145 1.00 52.34 70 PRO A N 1
ATOM 570 C CA . PRO A 1 70 ? 22.178 -5.177 -18.475 1.00 52.34 70 PRO A CA 1
ATOM 571 C C . PRO A 1 70 ? 21.088 -4.136 -18.293 1.00 52.34 70 PRO A C 1
ATOM 573 O O . PRO A 1 70 ? 21.348 -3.068 -17.728 1.00 52.34 70 PRO A O 1
ATOM 576 N N . HIS A 1 71 ? 19.959 -4.314 -18.983 1.00 59.03 71 HIS A N 1
ATOM 577 C CA . HIS A 1 71 ? 18.823 -3.467 -18.738 1.00 59.03 71 HIS A CA 1
ATOM 578 C C . HIS A 1 71 ? 18.517 -3.934 -17.331 1.00 59.03 71 HIS A C 1
ATOM 580 O O . HIS A 1 71 ? 17.911 -4.986 -17.143 1.00 59.03 71 HIS A O 1
ATOM 586 N N . VAL A 1 72 ? 19.129 -3.270 -16.343 1.00 63.94 72 VAL A N 1
ATOM 587 C CA . VAL A 1 72 ? 18.846 -3.441 -14.932 1.00 63.94 72 VAL A CA 1
ATOM 588 C C . VAL A 1 72 ? 17.491 -2.774 -14.825 1.00 63.94 72 VAL A C 1
ATOM 590 O O . VAL A 1 72 ? 17.339 -1.642 -14.380 1.00 63.94 72 VAL A O 1
ATOM 593 N N . GLY A 1 73 ? 16.518 -3.444 -15.439 1.00 80.25 73 GLY A N 1
ATOM 594 C CA . GLY A 1 73 ? 15.129 -3.156 -15.308 1.00 80.25 73 GLY A CA 1
ATOM 595 C C . GLY A 1 73 ? 14.879 -3.481 -13.864 1.00 80.25 73 GLY A C 1
ATOM 596 O O . GLY A 1 73 ? 15.008 -4.631 -13.445 1.00 80.25 73 GLY A O 1
ATOM 597 N N . CYS A 1 74 ? 14.636 -2.441 -13.085 1.00 90.44 74 CYS A N 1
ATOM 598 C CA . CYS A 1 74 ? 14.239 -2.626 -11.714 1.00 90.44 74 CYS A CA 1
ATOM 599 C C . CYS A 1 74 ? 13.011 -3.541 -11.699 1.00 90.44 74 CYS A C 1
ATOM 601 O O . CYS A 1 74 ? 12.085 -3.302 -12.484 1.00 90.44 74 CYS A O 1
ATOM 603 N N . PRO A 1 75 ? 13.031 -4.634 -10.918 1.00 93.69 75 PRO A N 1
ATOM 604 C CA . PRO A 1 75 ? 11.921 -5.571 -10.890 1.00 93.69 75 PRO A CA 1
ATOM 605 C C . PRO A 1 75 ? 10.651 -4.878 -10.393 1.00 93.69 75 PRO A C 1
ATOM 607 O O . PRO A 1 75 ? 10.699 -3.827 -9.749 1.00 93.69 75 PRO A O 1
ATOM 610 N N . VAL A 1 76 ? 9.501 -5.495 -10.644 1.00 95.81 76 VAL A N 1
ATOM 611 C CA . VAL A 1 76 ? 8.220 -5.020 -10.105 1.00 95.81 76 VAL A CA 1
ATOM 612 C C . VAL A 1 76 ? 8.293 -4.785 -8.590 1.00 95.81 76 VAL A C 1
ATOM 614 O O . VAL A 1 76 ? 8.932 -5.543 -7.852 1.00 95.81 76 VAL A O 1
ATOM 617 N N . GLY A 1 77 ? 7.633 -3.727 -8.131 1.00 95.88 77 GLY A N 1
ATOM 618 C CA . GLY A 1 77 ? 7.726 -3.211 -6.765 1.00 95.88 77 GLY A CA 1
ATOM 619 C C . GLY A 1 77 ? 8.929 -2.309 -6.493 1.00 95.88 77 GLY A C 1
ATOM 620 O O . GLY A 1 77 ? 9.046 -1.782 -5.387 1.00 95.88 77 GLY A O 1
ATOM 621 N N . THR A 1 78 ? 9.787 -2.068 -7.487 1.00 95.06 78 THR A N 1
ATOM 622 C CA . THR A 1 78 ? 10.925 -1.148 -7.379 1.00 95.06 78 THR A CA 1
ATOM 623 C C . THR A 1 78 ? 10.955 -0.151 -8.534 1.00 95.06 78 THR A C 1
ATOM 625 O O . THR A 1 78 ? 10.350 -0.376 -9.583 1.00 95.06 78 THR A O 1
ATOM 628 N N . TYR A 1 79 ? 11.660 0.959 -8.345 1.00 93.00 79 TYR A N 1
ATOM 629 C CA . TYR A 1 79 ? 11.878 1.979 -9.358 1.00 93.00 79 TYR A CA 1
ATOM 630 C C . TYR A 1 79 ? 13.353 2.365 -9.428 1.00 93.00 79 TYR A C 1
ATOM 632 O O . TYR A 1 79 ? 14.105 2.244 -8.462 1.00 93.00 79 TYR A O 1
ATOM 640 N N . TYR A 1 80 ? 13.770 2.829 -10.595 1.00 90.94 80 TYR A N 1
ATOM 641 C CA . TYR A 1 80 ? 15.129 3.266 -10.835 1.00 90.94 80 TYR A CA 1
ATOM 642 C C . TYR A 1 80 ? 15.368 4.633 -10.185 1.00 90.94 80 TYR A C 1
ATOM 644 O O . TYR A 1 80 ? 14.725 5.621 -10.552 1.00 90.94 80 TYR A O 1
ATOM 652 N N . ASN A 1 81 ? 16.340 4.714 -9.275 1.00 85.81 81 ASN A N 1
ATOM 653 C CA . ASN A 1 81 ? 16.769 5.969 -8.667 1.00 85.81 81 ASN A CA 1
ATOM 654 C C . ASN A 1 81 ? 18.085 6.464 -9.302 1.00 85.81 81 ASN A C 1
ATOM 656 O O . ASN A 1 81 ? 19.131 5.839 -9.169 1.00 85.81 81 ASN A O 1
ATOM 660 N N . HIS A 1 82 ? 18.043 7.613 -9.990 1.00 74.56 82 HIS A N 1
ATOM 661 C CA . HIS A 1 82 ? 19.213 8.225 -10.646 1.00 74.56 82 HIS A CA 1
ATOM 662 C C . HIS A 1 82 ? 20.077 9.106 -9.718 1.00 74.56 82 HIS A C 1
ATOM 664 O O . HIS A 1 82 ? 21.096 9.637 -10.161 1.00 74.56 82 HIS A O 1
ATOM 670 N N . VAL A 1 83 ? 19.683 9.313 -8.457 1.00 73.44 83 VAL A N 1
ATOM 671 C CA . VAL A 1 83 ? 20.292 10.323 -7.569 1.00 73.44 83 VAL A CA 1
ATOM 672 C C . VAL A 1 83 ? 21.682 9.911 -7.062 1.00 73.44 83 VAL A C 1
ATOM 674 O O . VAL A 1 83 ? 22.507 10.773 -6.771 1.00 73.44 83 VAL A O 1
ATOM 677 N N . SER A 1 84 ? 21.984 8.614 -6.999 1.00 62.16 84 SER A N 1
ATOM 678 C CA . SER A 1 84 ? 23.242 8.072 -6.458 1.00 62.16 84 SER A CA 1
ATOM 679 C C . SER A 1 84 ? 24.395 8.010 -7.470 1.00 62.16 84 SER A C 1
ATOM 681 O O . SER A 1 84 ? 25.507 7.647 -7.097 1.00 62.16 84 SER A O 1
ATOM 683 N N . GLY A 1 85 ? 24.169 8.355 -8.746 1.00 61.72 85 GLY A N 1
ATOM 684 C CA . GLY A 1 85 ? 25.174 8.177 -9.809 1.00 61.72 85 GLY A CA 1
ATOM 685 C C . GLY A 1 85 ? 25.473 6.706 -10.144 1.00 61.72 85 GLY A C 1
ATOM 686 O O . GLY A 1 85 ? 26.292 6.430 -11.019 1.00 61.72 85 GLY A O 1
ATOM 687 N N . GLU A 1 86 ? 24.775 5.779 -9.487 1.00 66.62 86 GLU A N 1
ATOM 688 C CA . GLU A 1 86 ? 24.835 4.333 -9.653 1.00 66.62 86 GLU A CA 1
ATOM 689 C C . GLU A 1 86 ? 23.408 3.828 -9.915 1.00 66.62 86 GLU A C 1
ATOM 691 O O . GLU A 1 86 ? 22.442 4.377 -9.391 1.00 66.62 86 GLU A O 1
ATOM 696 N N . ALA A 1 87 ? 23.245 2.826 -10.778 1.00 69.38 87 ALA A N 1
ATOM 697 C CA . ALA A 1 87 ? 21.934 2.278 -11.115 1.00 69.38 87 ALA A CA 1
ATOM 698 C C . ALA A 1 87 ? 21.375 1.448 -9.947 1.00 69.38 87 ALA A C 1
ATOM 700 O O . ALA A 1 87 ? 21.588 0.236 -9.905 1.00 69.38 87 ALA A O 1
ATOM 701 N N . THR A 1 88 ? 20.684 2.082 -8.994 1.00 85.88 88 THR A N 1
ATOM 702 C CA . THR A 1 88 ? 20.044 1.389 -7.866 1.00 85.88 88 THR A CA 1
ATOM 703 C C . THR A 1 88 ? 18.529 1.315 -8.037 1.00 85.88 88 THR A C 1
ATOM 705 O O . THR A 1 88 ? 17.882 2.259 -8.496 1.00 85.88 88 THR A O 1
ATOM 708 N N . CYS A 1 89 ? 17.968 0.162 -7.672 1.00 91.75 89 CYS A N 1
ATOM 709 C CA . CYS A 1 89 ? 16.531 -0.075 -7.671 1.00 91.75 89 CYS A CA 1
ATOM 710 C C . CYS A 1 89 ? 15.990 0.103 -6.260 1.00 91.75 89 CYS A C 1
ATOM 712 O O . CYS A 1 89 ? 16.221 -0.738 -5.388 1.00 91.75 89 CYS A O 1
ATOM 714 N N . ASP A 1 90 ? 15.265 1.193 -6.055 1.00 93.62 90 ASP A N 1
ATOM 715 C CA . ASP A 1 90 ? 14.663 1.522 -4.775 1.00 93.62 90 ASP A CA 1
ATOM 716 C C . ASP A 1 90 ? 13.263 0.921 -4.699 1.00 93.62 90 ASP A C 1
ATOM 718 O O . ASP A 1 90 ? 12.511 0.908 -5.673 1.00 93.62 90 ASP A O 1
ATOM 722 N N . VAL A 1 91 ? 12.895 0.398 -3.532 1.00 96.38 91 VAL A N 1
ATOM 723 C CA . VAL A 1 91 ? 11.560 -0.168 -3.318 1.00 96.38 91 VAL A CA 1
ATOM 724 C C . VAL A 1 91 ? 10.495 0.921 -3.342 1.00 96.38 91 VAL A C 1
ATOM 726 O O . VAL A 1 91 ? 10.692 2.013 -2.809 1.00 96.38 91 VAL A O 1
ATOM 729 N N . CYS A 1 92 ? 9.328 0.600 -3.896 1.00 97.56 92 CYS A N 1
ATOM 730 C CA . CYS A 1 92 ? 8.176 1.482 -3.815 1.00 97.56 92 CYS A CA 1
ATOM 731 C C . CYS A 1 92 ? 7.773 1.688 -2.350 1.00 97.56 92 CYS A C 1
ATOM 733 O O . CYS A 1 92 ? 7.579 0.695 -1.640 1.00 97.56 92 CYS A O 1
ATOM 735 N N . PRO A 1 93 ? 7.665 2.938 -1.869 1.00 97.19 93 PRO A N 1
ATOM 736 C CA . PRO A 1 93 ? 7.236 3.215 -0.504 1.00 97.19 93 PRO A CA 1
ATOM 737 C C . PRO A 1 93 ? 5.750 2.890 -0.291 1.00 97.19 93 PRO A C 1
ATOM 739 O O . PRO A 1 93 ? 4.979 2.795 -1.251 1.00 97.19 93 PRO A O 1
ATOM 742 N N . VAL A 1 94 ? 5.339 2.775 0.977 1.00 96.75 94 VAL A N 1
ATOM 743 C CA . VAL A 1 94 ? 3.926 2.672 1.384 1.00 96.75 94 VAL A CA 1
ATOM 744 C C . VAL A 1 94 ? 3.061 3.705 0.653 1.00 96.75 94 VAL A C 1
ATOM 746 O O . VAL A 1 94 ? 3.399 4.886 0.592 1.00 96.75 94 VAL A O 1
ATOM 749 N N . GLY A 1 95 ? 1.927 3.252 0.116 1.00 96.88 95 GLY A N 1
ATOM 750 C CA . GLY A 1 95 ? 1.019 4.084 -0.680 1.00 96.88 95 GLY A CA 1
ATOM 751 C C . GLY A 1 95 ? 1.386 4.160 -2.164 1.00 96.88 95 GLY A C 1
ATOM 752 O O . GLY A 1 95 ? 0.811 4.964 -2.900 1.00 96.88 95 GLY A O 1
ATOM 753 N N . SER A 1 96 ? 2.326 3.331 -2.620 1.00 97.75 96 SER A N 1
ATOM 754 C CA . SER A 1 96 ? 2.683 3.207 -4.030 1.00 97.75 96 SER A CA 1
ATOM 755 C C . SER A 1 96 ? 3.059 1.776 -4.404 1.00 97.75 96 SER A C 1
ATOM 757 O O . SER A 1 96 ? 3.466 0.982 -3.556 1.00 97.75 96 SER A O 1
ATOM 759 N N . TYR A 1 97 ? 2.931 1.459 -5.686 1.00 98.19 97 TYR A N 1
ATOM 760 C CA . TYR A 1 97 ? 3.231 0.153 -6.259 1.00 98.19 97 TYR A CA 1
ATOM 761 C C . TYR A 1 97 ? 3.904 0.300 -7.623 1.00 98.19 97 TYR A C 1
ATOM 763 O O . TYR A 1 97 ? 3.907 1.378 -8.217 1.00 98.19 97 TYR A O 1
ATOM 771 N N . GLN A 1 98 ? 4.472 -0.784 -8.142 1.00 97.69 98 GLN A N 1
ATOM 772 C CA . GLN A 1 98 ? 4.978 -0.814 -9.511 1.00 97.69 98 GLN A CA 1
ATOM 773 C C . GLN A 1 98 ? 4.765 -2.192 -10.138 1.00 97.69 98 GLN A C 1
ATOM 775 O O . GLN A 1 98 ? 5.360 -3.168 -9.688 1.00 97.69 98 GLN A O 1
ATOM 780 N N . ASP A 1 99 ? 3.931 -2.257 -11.174 1.00 97.25 99 ASP A N 1
ATOM 781 C CA . ASP A 1 99 ? 3.517 -3.486 -11.862 1.00 97.25 99 ASP A CA 1
ATOM 782 C C . ASP A 1 99 ? 4.368 -3.823 -13.091 1.00 97.25 99 ASP A C 1
ATOM 784 O O . ASP A 1 99 ? 4.269 -4.925 -13.634 1.00 97.25 99 ASP A O 1
ATOM 788 N N . LYS A 1 100 ? 5.236 -2.902 -13.520 1.00 94.69 100 LYS A N 1
ATOM 789 C CA . LYS A 1 100 ? 6.119 -3.064 -14.678 1.00 94.69 100 LYS A CA 1
ATOM 790 C C . LYS A 1 100 ? 7.580 -2.941 -14.289 1.00 94.69 100 LYS A C 1
ATOM 792 O O . LYS A 1 100 ? 7.957 -2.180 -13.406 1.00 94.69 100 LYS A O 1
ATOM 797 N N . GLU A 1 101 ? 8.425 -3.672 -15.000 1.00 92.94 101 GLU A N 1
ATOM 798 C CA . GLU A 1 101 ? 9.869 -3.592 -14.811 1.00 92.94 101 GLU A CA 1
ATOM 799 C C . GLU A 1 101 ? 10.455 -2.324 -15.447 1.00 92.94 101 GLU A C 1
ATOM 801 O O . GLU A 1 101 ? 9.881 -1.733 -16.370 1.00 92.94 101 GLU A O 1
ATOM 806 N N . GLY A 1 102 ? 11.621 -1.909 -14.948 1.00 89.94 102 GLY A N 1
ATOM 807 C CA . GLY A 1 102 ? 12.423 -0.832 -15.535 1.00 89.94 102 GLY A CA 1
ATOM 808 C C . GLY A 1 102 ? 11.789 0.553 -15.458 1.00 89.94 102 GLY A C 1
ATOM 809 O O . GLY A 1 102 ? 12.122 1.422 -16.260 1.00 89.94 102 GLY A O 1
ATOM 810 N N . GLN A 1 103 ? 10.870 0.765 -14.518 1.00 92.06 103 GLN A N 1
ATOM 811 C CA . GLN A 1 103 ? 10.246 2.069 -14.315 1.00 92.06 103 GLN A CA 1
ATOM 812 C C . GLN A 1 103 ? 11.136 2.982 -13.473 1.00 92.06 103 GLN A C 1
ATOM 814 O O . GLN A 1 103 ? 11.897 2.519 -12.628 1.00 92.06 103 GLN A O 1
ATOM 819 N N . THR A 1 104 ? 11.029 4.291 -13.691 1.00 91.62 104 THR A N 1
ATOM 820 C CA . THR A 1 104 ? 11.787 5.328 -12.965 1.00 91.62 104 THR A CA 1
ATOM 821 C C . THR A 1 104 ? 10.993 5.964 -11.825 1.00 91.62 104 THR A C 1
ATOM 823 O O . THR A 1 104 ? 11.508 6.825 -11.121 1.00 91.62 104 THR A O 1
ATOM 826 N N . GLU A 1 105 ? 9.729 5.579 -11.649 1.00 93.31 105 GLU A N 1
ATOM 827 C CA . GLU A 1 105 ? 8.867 6.040 -10.561 1.00 93.31 105 GLU A CA 1
ATOM 828 C C . GLU A 1 105 ? 7.862 4.937 -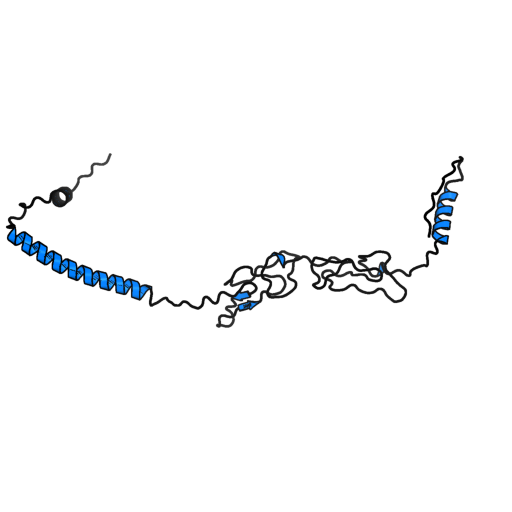10.195 1.00 93.31 105 GLU A C 1
ATOM 830 O O . GLU A 1 105 ? 7.530 4.081 -11.021 1.00 93.31 105 GLU A O 1
ATOM 835 N N . CYS A 1 106 ? 7.373 4.956 -8.957 1.00 97.06 106 CYS A N 1
ATOM 836 C CA . CYS A 1 106 ? 6.263 4.114 -8.521 1.00 97.06 106 CYS A CA 1
ATOM 837 C C . CYS A 1 106 ? 4.918 4.790 -8.786 1.00 97.06 106 CYS A C 1
ATOM 839 O O . CYS A 1 106 ? 4.762 6.005 -8.661 1.00 97.06 106 CYS A O 1
ATOM 841 N N . ILE A 1 107 ? 3.918 3.978 -9.101 1.00 98.06 107 ILE A N 1
ATOM 842 C CA . ILE A 1 107 ? 2.537 4.406 -9.280 1.00 98.06 107 ILE A CA 1
ATOM 843 C C . ILE A 1 107 ? 1.929 4.633 -7.895 1.00 98.06 107 ILE A C 1
ATOM 845 O O . ILE A 1 107 ? 1.923 3.737 -7.053 1.00 98.06 107 ILE A O 1
ATOM 849 N N . ARG A 1 108 ? 1.424 5.842 -7.631 1.00 98.00 108 ARG A N 1
ATOM 850 C CA . ARG A 1 108 ? 0.741 6.158 -6.367 1.00 98.00 108 ARG A CA 1
ATOM 851 C C . ARG A 1 108 ? -0.646 5.518 -6.330 1.00 98.00 108 ARG A C 1
ATOM 853 O O . ARG A 1 108 ? -1.340 5.487 -7.346 1.00 98.00 108 ARG A O 1
ATOM 860 N N . CYS A 1 109 ? -1.052 5.053 -5.153 1.00 97.94 109 CYS A N 1
ATOM 861 C CA . CYS A 1 109 ? -2.435 4.664 -4.905 1.00 97.94 109 CYS A CA 1
ATOM 862 C C . CYS A 1 109 ? -3.380 5.869 -5.045 1.00 97.94 109 CYS A C 1
ATOM 864 O O . CYS A 1 109 ? -2.967 7.026 -4.915 1.00 97.94 109 CYS A O 1
ATOM 866 N N . GLU A 1 110 ? -4.662 5.596 -5.291 1.00 96.75 110 GLU A N 1
ATOM 867 C CA . GLU A 1 110 ? -5.699 6.629 -5.285 1.00 96.75 110 GLU A CA 1
ATOM 868 C C . GLU A 1 110 ? -5.823 7.298 -3.901 1.00 96.75 110 GLU A C 1
ATOM 870 O O . GLU A 1 110 ? -5.490 6.684 -2.881 1.00 96.75 110 GLU A O 1
ATOM 875 N N . PRO A 1 111 ? -6.305 8.552 -3.822 1.00 94.69 111 PRO A N 1
ATOM 876 C CA . PRO A 1 111 ? -6.493 9.235 -2.546 1.00 94.69 111 PRO A CA 1
ATOM 877 C C . PRO A 1 111 ? -7.333 8.407 -1.562 1.00 94.69 111 PRO A C 1
ATOM 879 O O . PRO A 1 111 ? -8.445 7.993 -1.879 1.00 94.69 111 PRO A O 1
ATOM 882 N N . GLY A 1 112 ? -6.802 8.182 -0.357 1.00 92.00 112 GLY A N 1
ATOM 883 C CA . GLY A 1 112 ? -7.448 7.365 0.680 1.00 92.00 112 GLY A CA 1
ATOM 884 C C . GLY A 1 112 ? -7.116 5.867 0.628 1.00 92.00 112 GLY A C 1
ATOM 885 O O . GLY A 1 112 ? -7.545 5.126 1.513 1.00 92.00 112 GLY A O 1
ATOM 886 N N . PHE A 1 113 ? -6.327 5.424 -0.354 1.00 96.56 113 PHE A N 1
ATOM 887 C CA . PHE A 1 113 ? -5.846 4.051 -0.477 1.00 96.56 113 PHE A CA 1
ATOM 888 C C . PHE A 1 113 ? -4.347 3.969 -0.208 1.00 96.56 113 PHE A C 1
ATOM 890 O O . PHE A 1 113 ? -3.575 4.859 -0.565 1.00 96.56 113 PHE A O 1
ATOM 897 N N . PHE A 1 114 ? -3.929 2.865 0.404 1.00 96.69 114 PHE A N 1
ATOM 898 C CA . PHE A 1 114 ? -2.547 2.640 0.805 1.00 96.69 114 PHE A CA 1
ATOM 899 C C . PHE A 1 114 ? -2.155 1.186 0.571 1.00 96.69 114 PHE A C 1
ATOM 901 O O . PHE A 1 114 ? -3.002 0.297 0.552 1.00 96.69 114 PHE A O 1
ATOM 908 N N . THR A 1 115 ? -0.863 0.932 0.407 1.00 97.38 115 THR A N 1
ATOM 909 C CA . THR A 1 115 ? -0.315 -0.428 0.433 1.00 97.38 115 THR A CA 1
ATOM 910 C C . THR A 1 115 ? 0.022 -0.802 1.873 1.00 97.38 115 THR A C 1
ATOM 912 O O . THR A 1 115 ? 0.357 0.063 2.677 1.00 97.38 115 THR A O 1
ATOM 915 N N . ALA A 1 116 ? -0.046 -2.086 2.231 1.00 95.44 116 ALA A N 1
ATOM 916 C CA . ALA A 1 116 ? 0.278 -2.518 3.600 1.00 95.44 116 ALA A CA 1
ATOM 917 C C . ALA A 1 116 ? 1.759 -2.317 3.967 1.00 95.44 116 ALA A C 1
ATOM 919 O O . ALA A 1 116 ? 2.111 -2.240 5.140 1.00 95.44 116 ALA A O 1
ATOM 920 N N . GLY A 1 117 ? 2.630 -2.257 2.962 1.00 94.81 117 GLY A N 1
ATOM 921 C CA . GLY A 1 117 ? 4.066 -2.117 3.134 1.00 94.81 117 GLY A CA 1
ATOM 922 C C . GLY A 1 117 ? 4.740 -1.606 1.868 1.00 94.81 117 GLY A C 1
ATOM 923 O O . GLY A 1 117 ? 4.084 -1.286 0.869 1.00 94.81 117 GLY A O 1
ATOM 924 N N . ASN A 1 118 ? 6.068 -1.545 1.927 1.00 97.12 118 ASN A N 1
ATOM 925 C CA . ASN A 1 118 ? 6.907 -1.222 0.779 1.00 97.12 118 ASN A CA 1
ATOM 926 C C . ASN A 1 118 ? 6.927 -2.377 -0.238 1.00 97.12 118 ASN A C 1
ATOM 928 O O . ASN A 1 118 ? 6.540 -3.503 0.071 1.00 97.12 118 ASN A O 1
ATOM 932 N N . ASN A 1 119 ? 7.472 -2.111 -1.427 1.00 97.00 119 ASN A N 1
ATOM 933 C CA . ASN A 1 119 ? 7.703 -3.100 -2.484 1.00 97.00 119 ASN A CA 1
ATOM 934 C C . ASN A 1 119 ? 6.414 -3.752 -3.021 1.00 97.00 119 ASN A C 1
ATOM 936 O O . ASN A 1 119 ? 6.399 -4.926 -3.400 1.00 97.00 119 ASN A O 1
ATOM 940 N N . SER A 1 120 ? 5.316 -2.995 -3.028 1.00 97.81 120 SER A N 1
ATOM 941 C CA . SER A 1 120 ? 4.048 -3.442 -3.597 1.00 97.81 120 SER A CA 1
ATOM 942 C C . SER A 1 120 ? 4.125 -3.512 -5.120 1.00 97.81 120 SER A C 1
ATOM 944 O O . SER A 1 120 ? 4.699 -2.642 -5.774 1.00 97.81 120 SER A O 1
ATOM 946 N N . LYS A 1 121 ? 3.545 -4.568 -5.689 1.00 97.50 121 LYS A N 1
ATOM 947 C CA . LYS A 1 121 ? 3.714 -4.915 -7.108 1.00 97.50 121 LYS A CA 1
ATOM 948 C C . LYS A 1 121 ? 2.463 -4.659 -7.926 1.00 97.50 121 LYS A C 1
ATOM 950 O O . LYS A 1 121 ? 2.557 -4.557 -9.136 1.00 97.50 121 LYS A O 1
ATOM 955 N N . ASN A 1 122 ? 1.298 -4.584 -7.293 1.00 96.56 122 ASN A N 1
ATOM 956 C CA . ASN A 1 122 ? 0.028 -4.536 -8.000 1.00 96.56 122 ASN A CA 1
ATOM 957 C C . ASN A 1 122 ? -0.868 -3.431 -7.458 1.00 96.56 122 ASN A C 1
ATOM 959 O O . ASN A 1 122 ? -0.890 -3.159 -6.261 1.00 96.56 122 ASN A O 1
ATOM 963 N N . ALA A 1 123 ? -1.707 -2.888 -8.338 1.00 96.62 123 ALA A N 1
ATOM 964 C CA . ALA A 1 123 ? -2.731 -1.915 -7.969 1.00 96.62 123 ALA A CA 1
ATOM 965 C C . ALA A 1 123 ? -3.700 -2.450 -6.901 1.00 96.62 123 ALA A C 1
ATOM 967 O O . ALA A 1 123 ? -4.204 -1.690 -6.086 1.00 96.62 123 ALA A O 1
ATOM 968 N N . THR A 1 124 ? -3.939 -3.765 -6.873 1.00 95.94 124 THR A N 1
ATOM 969 C CA . THR A 1 124 ? -4.821 -4.427 -5.898 1.00 95.94 124 THR A CA 1
ATOM 970 C C . THR A 1 124 ? -4.297 -4.386 -4.464 1.00 95.94 124 THR A C 1
ATOM 972 O O . THR A 1 124 ? -5.060 -4.622 -3.532 1.00 95.94 124 THR A O 1
ATOM 975 N N . ASP A 1 125 ? -3.007 -4.106 -4.273 1.00 96.06 125 ASP A N 1
ATOM 976 C CA . ASP A 1 125 ? -2.420 -3.954 -2.942 1.00 96.06 125 ASP A CA 1
ATOM 977 C C . ASP A 1 125 ? -2.802 -2.604 -2.311 1.00 96.06 125 ASP A C 1
ATOM 979 O O . ASP A 1 125 ? -2.736 -2.468 -1.086 1.00 96.06 125 ASP A O 1
ATOM 983 N N . CYS A 1 126 ? -3.211 -1.624 -3.133 1.00 97.56 126 CYS A N 1
ATOM 984 C CA . CYS A 1 126 ? -3.804 -0.369 -2.688 1.00 97.56 126 CYS A CA 1
ATOM 985 C C . CYS A 1 126 ? -5.202 -0.647 -2.134 1.00 97.56 126 CYS A C 1
ATOM 987 O O . CYS A 1 126 ? -6.142 -0.923 -2.878 1.00 97.56 126 CYS A O 1
ATOM 989 N N . ARG A 1 127 ? -5.343 -0.563 -0.815 1.00 97.50 127 ARG A N 1
ATOM 990 C CA . ARG A 1 127 ? -6.583 -0.848 -0.087 1.00 97.50 127 ARG A CA 1
ATOM 991 C C . ARG A 1 127 ? -6.941 0.345 0.792 1.00 97.50 127 ARG A C 1
ATOM 993 O O . ARG A 1 127 ? -6.058 1.087 1.224 1.00 97.50 127 ARG A O 1
ATOM 1000 N N . SER A 1 128 ? -8.230 0.559 1.029 1.00 97.19 128 SER A N 1
ATOM 1001 C CA . SER A 1 128 ? -8.690 1.610 1.936 1.00 97.19 128 SER A CA 1
ATOM 1002 C C . SER A 1 128 ? -8.358 1.253 3.381 1.00 97.19 128 SER A C 1
ATOM 1004 O O . SER A 1 128 ? -8.264 0.077 3.741 1.00 97.19 128 SER A O 1
ATOM 1006 N N . GLN A 1 129 ? -8.192 2.274 4.215 1.00 96.69 129 GLN A N 1
ATOM 1007 C CA . GLN A 1 129 ? -8.012 2.089 5.651 1.00 96.69 129 GLN A CA 1
ATOM 1008 C C . GLN A 1 129 ? -9.277 1.549 6.313 1.00 96.69 129 GLN A C 1
ATOM 1010 O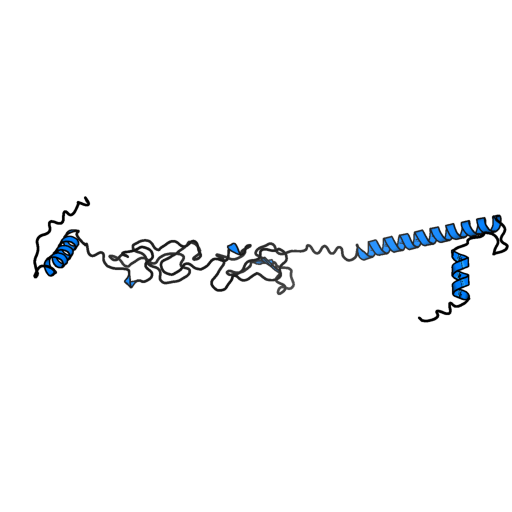 O . GLN A 1 129 ? -10.396 1.890 5.914 1.00 96.69 129 GLN A O 1
ATOM 1015 N N . CYS A 1 130 ? -9.080 0.757 7.367 1.00 97.38 130 CYS A N 1
ATOM 1016 C CA . CYS A 1 130 ? -10.170 0.349 8.240 1.00 97.38 130 CYS A CA 1
ATOM 1017 C C . CYS A 1 130 ? -10.864 1.570 8.827 1.00 97.38 130 CYS A C 1
ATOM 1019 O O . CYS A 1 130 ? -10.210 2.488 9.323 1.00 97.38 130 CYS A O 1
ATOM 1021 N N . GLN A 1 131 ? -12.191 1.587 8.738 1.00 97.25 131 GLN A N 1
ATOM 1022 C CA . GLN A 1 131 ? -13.002 2.649 9.318 1.00 97.25 131 GLN A CA 1
ATOM 1023 C C . GLN A 1 131 ? -13.037 2.517 10.848 1.00 97.25 131 GLN A C 1
ATOM 1025 O O . GLN A 1 131 ? -12.794 1.422 11.369 1.00 97.25 131 GLN A O 1
ATOM 1030 N N . PRO A 1 132 ? -13.367 3.593 11.584 1.00 97.75 132 PRO A N 1
ATOM 1031 C CA . PRO A 1 132 ? -13.580 3.504 13.022 1.00 97.75 132 PRO A CA 1
ATOM 1032 C C . PRO A 1 132 ? -14.559 2.375 13.371 1.00 97.75 132 PRO A C 1
ATOM 1034 O O . PRO A 1 132 ? -15.497 2.088 12.628 1.00 97.75 132 PRO A O 1
ATOM 1037 N N . GLY A 1 133 ? -14.313 1.713 14.497 1.00 97.00 133 GLY A N 1
ATOM 1038 C CA . GLY A 1 133 ? -15.026 0.516 14.938 1.00 97.00 133 GLY A CA 1
ATOM 1039 C C . GLY A 1 133 ? -14.518 -0.771 14.287 1.00 97.00 133 GLY A C 1
ATOM 1040 O O . GLY A 1 133 ? -14.991 -1.854 14.627 1.00 97.00 133 GLY A O 1
ATOM 1041 N N . THR A 1 134 ? -13.546 -0.698 13.378 1.00 98.25 134 THR A N 1
ATOM 1042 C CA . THR A 1 134 ? -12.973 -1.875 12.719 1.00 98.25 134 THR A CA 1
ATOM 1043 C C . THR A 1 134 ? -11.452 -1.893 12.804 1.00 98.25 134 THR A C 1
ATOM 1045 O O . THR A 1 134 ? -10.818 -0.868 13.050 1.00 98.25 134 THR A O 1
ATOM 1048 N N . PHE A 1 135 ? -10.864 -3.070 12.612 1.00 98.06 135 PHE A N 1
ATOM 1049 C CA . PHE A 1 135 ? -9.421 -3.282 12.619 1.00 98.06 135 PHE A CA 1
ATOM 1050 C C . PHE A 1 135 ? -9.020 -4.393 11.642 1.00 98.06 135 PHE A C 1
ATOM 1052 O O . PHE A 1 135 ? -9.838 -5.234 11.267 1.00 98.06 135 PHE A O 1
ATOM 1059 N N . SER A 1 136 ? -7.754 -4.434 11.245 1.00 97.94 136 SER A N 1
ATOM 1060 C CA . SER A 1 136 ? -7.164 -5.571 10.527 1.00 97.94 136 SER A CA 1
ATOM 1061 C C . SER A 1 136 ? -5.672 -5.652 10.816 1.00 97.94 136 SER A C 1
ATOM 1063 O O . SER A 1 136 ? -5.086 -4.672 11.248 1.00 97.94 136 SER A O 1
ATOM 1065 N N . GLU A 1 137 ? -5.009 -6.768 10.523 1.00 96.38 137 GLU A N 1
ATOM 1066 C CA . GLU A 1 137 ? -3.567 -6.909 10.796 1.00 96.38 137 GLU A CA 1
ATOM 1067 C C . GLU A 1 137 ? -2.704 -5.800 10.166 1.00 96.38 137 GLU A C 1
ATOM 1069 O O . GLU A 1 137 ? -1.669 -5.431 10.714 1.00 96.38 137 GLU A O 1
ATOM 1074 N N . THR A 1 138 ? -3.135 -5.246 9.026 1.00 95.75 138 THR A N 1
ATOM 1075 C CA . THR A 1 138 ? -2.409 -4.186 8.310 1.00 95.75 138 THR A CA 1
ATOM 1076 C C . THR A 1 138 ? -3.065 -2.810 8.426 1.00 95.75 138 THR A C 1
ATOM 1078 O O . THR A 1 138 ? -2.598 -1.877 7.780 1.00 95.75 138 THR A O 1
ATOM 1081 N N . GLY A 1 139 ? -4.182 -2.680 9.149 1.00 96.25 139 GLY A N 1
ATOM 1082 C CA . GLY A 1 139 ? -4.986 -1.453 9.192 1.00 96.25 139 GLY A CA 1
ATOM 1083 C C . GLY A 1 139 ? -5.700 -1.111 7.877 1.00 96.25 139 GLY A C 1
ATOM 1084 O O . GLY A 1 139 ? -6.247 -0.023 7.723 1.00 96.25 139 GLY A O 1
ATOM 1085 N N . LEU A 1 140 ? -5.713 -2.023 6.906 1.00 97.25 140 LEU A N 1
ATOM 1086 C CA . LEU A 1 140 ? -6.359 -1.851 5.601 1.00 97.25 140 LEU A CA 1
ATOM 1087 C C . LEU A 1 140 ? -7.407 -2.948 5.385 1.00 97.25 140 LEU A C 1
ATOM 1089 O O . LEU A 1 140 ? -7.318 -4.002 6.012 1.00 97.25 140 LEU A O 1
ATOM 1093 N N . GLU A 1 141 ? -8.357 -2.745 4.476 1.00 95.62 141 GLU A N 1
ATOM 1094 C CA . GLU A 1 141 ? -9.352 -3.768 4.107 1.00 95.62 141 GLU A CA 1
ATOM 1095 C C . GLU A 1 141 ? -8.696 -5.125 3.802 1.00 95.62 141 GLU A C 1
ATOM 1097 O O . GLU A 1 141 ? -7.679 -5.167 3.122 1.00 95.62 141 GLU A O 1
ATOM 1102 N N . THR A 1 142 ? -9.197 -6.284 4.230 1.00 95.44 142 THR A N 1
ATOM 1103 C CA . THR A 1 142 ? -10.531 -6.611 4.759 1.00 95.44 142 THR A CA 1
ATOM 1104 C C . THR A 1 142 ? -10.637 -6.430 6.275 1.00 95.44 142 THR A C 1
ATOM 1106 O O . THR A 1 142 ? -10.022 -7.179 7.035 1.00 95.44 142 THR A O 1
ATOM 1109 N N . CYS A 1 143 ? -11.421 -5.454 6.724 1.00 97.31 143 CYS A N 1
ATOM 1110 C CA . CYS A 1 143 ? -11.501 -5.096 8.140 1.00 97.31 143 CYS A CA 1
ATOM 1111 C C . CYS A 1 143 ? -12.515 -5.946 8.916 1.00 97.31 143 CYS A C 1
ATOM 1113 O O . CYS A 1 143 ? -13.553 -6.356 8.398 1.00 97.31 143 CYS A O 1
ATOM 1115 N N . MET A 1 144 ? -12.218 -6.198 10.189 1.00 98.00 144 MET A N 1
ATOM 1116 C CA . MET A 1 144 ? -13.081 -6.897 11.138 1.00 98.00 144 MET A CA 1
ATOM 1117 C C . MET A 1 144 ? -13.634 -5.914 12.163 1.00 98.00 144 MET A C 1
ATOM 1119 O O . MET A 1 144 ? -12.935 -5.003 12.598 1.00 98.00 144 MET A O 1
ATOM 1123 N N . PHE A 1 145 ? -14.881 -6.107 12.586 1.00 97.81 145 PHE A N 1
ATOM 1124 C CA . PHE A 1 145 ? -15.465 -5.300 13.656 1.00 97.81 145 PHE A CA 1
ATOM 1125 C C . PHE A 1 145 ? -14.748 -5.532 14.983 1.00 97.81 145 PHE A C 1
ATOM 1127 O O . PHE A 1 145 ? -14.420 -6.668 15.331 1.00 97.81 145 PHE A O 1
ATOM 1134 N N . CYS A 1 146 ? -14.582 -4.461 15.758 1.00 97.75 146 CYS A N 1
ATOM 1135 C CA . CYS A 1 146 ? -14.089 -4.576 17.120 1.00 97.75 146 CYS A CA 1
ATOM 1136 C C . CYS A 1 146 ? -15.017 -5.467 17.957 1.00 97.75 146 CYS A C 1
ATOM 1138 O O . CYS A 1 146 ? -16.230 -5.222 17.988 1.00 97.75 146 CYS A O 1
ATOM 1140 N N . PRO A 1 147 ? -14.492 -6.512 18.619 1.00 96.75 147 PRO A N 1
ATOM 1141 C CA . PRO A 1 147 ? -15.302 -7.410 19.430 1.00 96.75 147 PRO A CA 1
ATOM 1142 C C . PRO A 1 147 ? -15.884 -6.696 20.658 1.00 96.75 147 PRO A C 1
ATOM 1144 O O . PRO A 1 147 ? -15.412 -5.635 21.078 1.00 96.75 147 PRO A O 1
ATOM 1147 N N . LYS A 1 148 ? -16.907 -7.306 21.270 1.00 94.88 148 LYS A N 1
ATOM 1148 C CA . LYS A 1 148 ? -17.493 -6.790 22.514 1.00 94.88 148 LYS A CA 1
ATOM 1149 C C . LYS A 1 148 ? -16.428 -6.602 23.594 1.00 94.88 148 LYS A C 1
ATOM 1151 O O . LYS A 1 148 ? -15.546 -7.440 23.764 1.00 94.88 148 LYS A O 1
ATOM 1156 N N . GLY A 1 149 ? -16.549 -5.508 24.335 1.00 94.25 149 GLY A N 1
ATOM 1157 C CA . GLY A 1 149 ? -15.560 -5.086 25.327 1.00 94.25 149 GLY A CA 1
ATOM 1158 C C . GLY A 1 149 ? -14.390 -4.295 24.749 1.00 94.25 149 GLY A C 1
ATOM 1159 O O . GLY A 1 149 ? -13.489 -3.937 25.503 1.00 94.25 149 GLY A O 1
ATOM 1160 N N . THR A 1 150 ? -14.406 -3.999 23.448 1.00 96.75 150 THR A N 1
ATOM 1161 C CA . THR A 1 150 ? -13.409 -3.154 22.784 1.00 96.75 150 THR A CA 1
ATOM 1162 C C . THR A 1 150 ? -14.074 -2.120 21.873 1.00 96.75 150 THR A C 1
ATOM 1164 O O . THR A 1 150 ? -15.218 -2.303 21.448 1.00 96.75 150 THR A O 1
ATOM 1167 N N . TYR A 1 151 ? -13.356 -1.040 21.574 1.00 97.19 151 TYR A N 1
ATOM 1168 C CA . TYR A 1 151 ? -13.770 0.034 20.672 1.00 97.19 151 TYR A CA 1
ATOM 1169 C C . TYR A 1 151 ? -12.586 0.530 19.829 1.00 97.19 151 TYR A C 1
ATOM 1171 O O . TYR A 1 151 ? -11.436 0.214 20.126 1.00 97.19 151 TYR A O 1
ATOM 1179 N N . GLN A 1 152 ? -12.834 1.306 18.773 1.00 97.88 152 GLN A N 1
ATOM 1180 C CA . GLN A 1 152 ? -11.760 1.924 17.988 1.00 97.88 152 GLN A CA 1
ATOM 1181 C C . GLN A 1 152 ? -12.228 3.210 17.309 1.00 97.88 152 GLN A C 1
ATOM 1183 O O . GLN A 1 152 ? -13.124 3.170 16.473 1.00 97.88 152 GLN A O 1
ATOM 1188 N N . ASN A 1 153 ? -11.591 4.338 17.613 1.00 97.12 153 ASN A N 1
ATOM 1189 C CA . ASN A 1 153 ? -11.975 5.642 17.071 1.00 97.12 153 ASN A CA 1
ATOM 1190 C C . ASN A 1 153 ? -11.083 6.120 15.911 1.00 97.12 153 ASN A C 1
ATOM 1192 O O . ASN A 1 153 ? -11.431 7.085 15.233 1.00 97.12 153 ASN A O 1
ATOM 1196 N N . GLN A 1 154 ? -9.937 5.476 15.676 1.00 96.31 154 GLN A N 1
ATOM 1197 C CA . GLN A 1 154 ? -9.009 5.831 14.603 1.00 96.31 154 GLN A CA 1
ATOM 1198 C C . GLN A 1 154 ? -9.281 5.034 13.327 1.00 96.31 154 GLN A C 1
ATOM 1200 O O . GLN A 1 154 ? -9.639 3.856 13.369 1.00 96.31 154 GLN A O 1
ATOM 1205 N N . GLN A 1 155 ? -9.046 5.677 12.182 1.00 96.19 155 GLN A N 1
ATOM 1206 C CA . GLN A 1 155 ? -8.909 4.968 10.913 1.00 96.19 155 GLN A CA 1
ATOM 1207 C C . GLN A 1 155 ? -7.569 4.238 10.853 1.00 96.19 155 GLN A C 1
ATOM 1209 O O . GLN A 1 155 ? -6.584 4.665 11.453 1.00 96.19 155 GLN A O 1
ATOM 1214 N N . GLY A 1 156 ? -7.521 3.150 10.093 1.00 95.94 156 GLY A N 1
ATOM 1215 C CA . GLY A 1 156 ? -6.273 2.431 9.862 1.00 95.94 156 GLY A CA 1
ATOM 1216 C C . GLY A 1 156 ? -5.815 1.578 11.044 1.00 95.94 156 GLY A C 1
ATOM 1217 O O . GLY A 1 156 ? -4.636 1.248 11.144 1.00 95.94 156 GLY A O 1
ATOM 1218 N N . ALA A 1 157 ? -6.719 1.258 11.967 1.00 96.88 157 ALA A N 1
ATOM 1219 C CA . ALA A 1 157 ? -6.370 0.575 13.199 1.00 96.88 157 ALA A CA 1
ATOM 1220 C C . ALA A 1 157 ? -5.947 -0.881 12.979 1.00 96.88 157 ALA A C 1
ATOM 1222 O O . ALA A 1 157 ? -6.614 -1.641 12.271 1.00 96.88 157 ALA A O 1
ATOM 1223 N N . THR A 1 158 ? -4.867 -1.282 13.653 1.00 97.12 158 THR A N 1
ATOM 1224 C CA . THR A 1 158 ? -4.380 -2.668 13.646 1.00 97.12 158 THR A CA 1
ATOM 1225 C C . THR A 1 158 ? -4.923 -3.522 14.785 1.00 97.12 158 THR A C 1
ATOM 1227 O O . THR A 1 158 ? -4.826 -4.745 14.760 1.00 97.12 158 THR A O 1
ATOM 1230 N N . GLU A 1 159 ? -5.509 -2.876 15.786 1.00 97.56 159 GLU A N 1
ATOM 1231 C CA . GLU A 1 159 ? -6.062 -3.496 16.983 1.00 97.56 159 GLU A CA 1
ATOM 1232 C C . GLU A 1 159 ? -7.190 -2.629 17.554 1.00 97.56 159 GLU A C 1
ATOM 1234 O O . GLU A 1 159 ? -7.293 -1.439 17.244 1.00 97.56 159 GLU A O 1
ATOM 1239 N N . CYS A 1 160 ? -8.044 -3.223 18.386 1.00 98.06 160 CYS A N 1
ATOM 1240 C CA . CYS A 1 160 ? -9.100 -2.502 19.090 1.00 98.06 160 CYS A CA 1
ATOM 1241 C C . CYS A 1 160 ? -8.671 -2.160 20.513 1.00 98.06 160 CYS A C 1
ATOM 1243 O O . CYS A 1 160 ? -7.979 -2.927 21.181 1.00 98.06 160 CYS A O 1
ATOM 1245 N N . ILE A 1 161 ? -9.131 -1.010 20.988 1.00 98.00 161 ILE A N 1
ATOM 1246 C CA . ILE A 1 161 ? -8.842 -0.484 22.314 1.00 98.00 161 ILE A CA 1
ATOM 1247 C C . ILE A 1 161 ? -9.778 -1.172 23.320 1.00 98.00 161 ILE A C 1
ATOM 1249 O O . ILE A 1 161 ? -10.996 -1.144 23.127 1.00 98.00 161 ILE A O 1
ATOM 1253 N N . PRO A 1 162 ? -9.261 -1.803 24.388 1.00 97.25 162 PRO A N 1
ATOM 1254 C CA . PRO A 1 162 ? -10.106 -2.418 25.402 1.00 97.25 162 PRO A CA 1
ATOM 1255 C C . PRO A 1 162 ? -10.849 -1.364 26.229 1.00 97.25 162 PRO A C 1
ATOM 1257 O O . PRO A 1 162 ? -10.321 -0.294 26.531 1.00 97.25 162 PRO A O 1
ATOM 1260 N N . CYS A 1 163 ? -12.074 -1.691 26.633 1.00 95.50 163 CYS A N 1
ATOM 1261 C CA . CYS A 1 163 ? -12.800 -0.916 27.630 1.00 95.50 163 CYS A CA 1
ATOM 1262 C C . CYS A 1 163 ? -12.104 -0.977 29.001 1.00 95.50 163 CYS A C 1
ATOM 1264 O O . CYS A 1 163 ? -11.400 -1.936 29.324 1.00 95.50 163 CYS A O 1
ATOM 1266 N N . GLU A 1 164 ? -12.341 0.036 29.836 1.00 94.19 164 GLU A N 1
ATOM 1267 C CA . GLU A 1 164 ? -11.839 0.063 31.212 1.00 94.19 164 GLU A CA 1
ATOM 1268 C C . GLU A 1 164 ? -12.459 -1.051 32.065 1.00 94.19 164 GLU A C 1
ATOM 1270 O O . GLU A 1 164 ? -13.564 -1.533 31.789 1.00 94.19 164 GLU A O 1
ATOM 1275 N N . GLU A 1 165 ? -11.764 -1.443 33.134 1.00 88.81 165 GLU A N 1
ATOM 1276 C CA . GLU A 1 165 ? -12.209 -2.525 34.011 1.00 88.81 165 GLU A CA 1
ATOM 1277 C C . GLU A 1 165 ? -13.658 -2.335 34.491 1.00 88.81 165 GLU A C 1
ATOM 1279 O O . GLU A 1 165 ? -14.064 -1.278 34.979 1.00 88.81 165 GLU A O 1
ATOM 1284 N N . GLY A 1 166 ? -14.460 -3.394 34.354 1.00 84.50 166 GLY A N 1
ATOM 1285 C CA . GLY A 1 166 ? -15.872 -3.391 34.743 1.00 84.50 166 GLY A CA 1
ATOM 1286 C C . GLY A 1 166 ? -16.821 -2.720 33.741 1.00 84.50 166 GLY A C 1
ATOM 1287 O O . GLY A 1 166 ? -18.017 -2.616 34.028 1.00 84.50 166 GLY A O 1
ATOM 1288 N N . THR A 1 167 ? -16.326 -2.299 32.574 1.00 89.88 167 THR A N 1
ATOM 1289 C CA . THR A 1 167 ? -17.136 -1.794 31.456 1.00 89.88 167 THR A CA 1
ATOM 1290 C C . THR A 1 167 ? -17.002 -2.686 30.220 1.00 89.88 167 THR A C 1
ATOM 1292 O O . THR A 1 167 ? -16.046 -3.442 30.073 1.00 89.88 167 THR A O 1
ATOM 1295 N N . THR A 1 168 ? -18.003 -2.662 29.345 1.00 92.69 168 THR A N 1
ATOM 1296 C CA . THR A 1 168 ? -18.010 -3.400 28.081 1.00 92.69 168 THR A CA 1
ATOM 1297 C C . THR A 1 168 ? -18.866 -2.667 27.054 1.00 92.69 168 THR A C 1
ATOM 1299 O O . THR A 1 168 ? -19.701 -1.834 27.408 1.00 92.69 168 THR A O 1
ATOM 1302 N N . THR A 1 169 ? -18.681 -2.992 25.782 1.00 91.94 169 THR A N 1
ATOM 1303 C CA . THR A 1 169 ? -19.529 -2.482 24.704 1.00 91.94 169 THR A CA 1
ATOM 1304 C C . THR A 1 169 ? -20.746 -3.378 24.500 1.00 91.94 169 THR A C 1
ATOM 1306 O O . THR A 1 169 ? -20.666 -4.605 24.618 1.00 91.94 169 THR A O 1
ATOM 1309 N N . VAL A 1 170 ? -21.900 -2.768 24.212 1.00 87.44 170 VAL A N 1
ATOM 1310 C CA . VAL A 1 170 ? -23.149 -3.509 23.954 1.00 87.44 170 VAL A CA 1
ATOM 1311 C C . VAL A 1 170 ? -23.057 -4.253 22.624 1.00 87.44 170 VAL A C 1
ATOM 1313 O O . VAL A 1 170 ? -23.388 -5.443 22.559 1.00 87.44 170 VAL A O 1
ATOM 1316 N N . ASP A 1 171 ? -22.528 -3.575 21.609 1.00 88.12 171 ASP A N 1
ATOM 1317 C CA . ASP A 1 171 ? -22.433 -4.052 20.237 1.00 88.12 171 ASP A CA 1
ATOM 1318 C C . ASP A 1 171 ? -20.977 -4.167 19.773 1.00 88.12 171 ASP A C 1
ATOM 1320 O O . ASP A 1 171 ? -20.066 -3.496 20.272 1.00 88.12 171 ASP A O 1
ATOM 1324 N N . VAL A 1 172 ? -20.763 -5.045 18.792 1.00 94.50 172 VAL A N 1
ATOM 1325 C CA . VAL A 1 172 ? -19.503 -5.085 18.043 1.00 94.50 172 VAL A CA 1
ATOM 1326 C C . VAL A 1 172 ? -19.379 -3.829 17.187 1.00 94.50 172 VAL A C 1
ATOM 1328 O O . VAL A 1 172 ? -20.378 -3.231 16.798 1.00 94.50 172 VAL A O 1
ATOM 1331 N N . GLY A 1 173 ? -18.152 -3.432 16.871 1.00 95.25 173 GLY A N 1
ATOM 1332 C CA . GLY A 1 173 ? -17.922 -2.275 16.012 1.00 95.25 173 GLY A CA 1
ATOM 1333 C C . GLY A 1 173 ? -18.110 -0.923 16.695 1.00 95.25 173 GLY A C 1
ATOM 1334 O O . GLY A 1 173 ? -18.321 0.080 16.021 1.00 95.25 173 GLY A O 1
ATOM 1335 N N . THR A 1 174 ? -18.052 -0.884 18.027 1.00 96.19 174 THR A N 1
ATOM 1336 C CA . THR A 1 174 ? -18.152 0.371 18.775 1.00 96.19 174 THR A CA 1
ATOM 1337 C C . THR A 1 174 ? -16.990 1.298 18.411 1.00 96.19 174 THR A C 1
ATOM 1339 O O . THR A 1 174 ? -15.827 0.893 18.437 1.00 96.19 174 THR A O 1
ATOM 1342 N N . VAL A 1 175 ? -17.309 2.544 18.066 1.00 96.31 175 VAL A N 1
ATOM 1343 C CA . VAL A 1 175 ? -16.326 3.536 17.605 1.00 96.31 175 VAL A CA 1
ATOM 1344 C C . VAL A 1 175 ? -15.724 4.335 18.761 1.00 96.31 175 VAL A C 1
ATOM 1346 O O . VAL A 1 175 ? -14.522 4.578 18.790 1.00 96.31 175 VAL A O 1
ATOM 1349 N N . ASP A 1 176 ? -16.536 4.664 19.761 1.00 93.25 176 ASP A N 1
ATOM 1350 C CA . ASP A 1 176 ? -16.182 5.631 20.794 1.00 93.25 176 ASP A CA 1
ATOM 1351 C C . ASP A 1 176 ? -16.076 4.994 22.178 1.00 93.25 176 ASP A C 1
ATOM 1353 O O . ASP A 1 176 ? -16.746 4.005 22.496 1.00 93.25 176 ASP A O 1
ATOM 1357 N N . ARG A 1 177 ? -15.260 5.610 23.039 1.00 93.88 177 ARG A N 1
ATOM 1358 C CA . ARG A 1 177 ? -15.074 5.166 24.426 1.00 93.88 177 ARG A CA 1
ATOM 1359 C C . ARG A 1 177 ? -16.377 5.250 25.219 1.00 93.88 177 ARG A C 1
ATOM 1361 O O . ARG A 1 177 ? -16.602 4.443 26.113 1.00 93.88 177 ARG A O 1
ATOM 1368 N N . GLU A 1 178 ? -17.244 6.197 24.888 1.00 90.19 178 GLU A N 1
ATOM 1369 C CA . GLU A 1 178 ? -18.565 6.384 25.488 1.00 90.19 178 GLU A CA 1
ATOM 1370 C C . GLU A 1 178 ? -19.481 5.171 25.266 1.00 90.19 178 GLU A C 1
ATOM 1372 O O . GLU A 1 178 ? -20.421 4.961 26.031 1.00 90.19 178 GLU A O 1
ATOM 1377 N N . GLY A 1 179 ? -19.183 4.332 24.267 1.00 88.19 179 GLY A N 1
ATOM 1378 C CA . GLY A 1 179 ? -19.852 3.049 24.075 1.00 88.19 179 GLY A CA 1
ATOM 1379 C C . GLY A 1 179 ? -19.460 1.979 25.104 1.00 88.19 179 GLY A C 1
ATOM 1380 O O . GLY A 1 179 ? -20.144 0.959 25.204 1.00 88.19 179 GLY A O 1
ATOM 1381 N N . CYS A 1 180 ? -18.403 2.193 25.897 1.00 91.94 180 CYS A N 1
ATOM 1382 C CA . CYS A 1 180 ? -18.047 1.342 27.032 1.00 91.94 180 CYS A CA 1
ATOM 1383 C C . CYS A 1 180 ? -18.930 1.677 28.244 1.00 91.94 180 CYS A C 1
ATOM 1385 O O . CYS A 1 180 ? -18.639 2.572 29.038 1.00 91.94 180 CYS A O 1
ATOM 1387 N N . GLY A 1 181 ? -20.013 0.922 28.413 1.00 88.75 181 GLY A N 1
ATOM 1388 C CA . GLY A 1 181 ? -20.915 1.027 29.558 1.00 88.75 181 GLY A CA 1
ATOM 1389 C C . GLY A 1 181 ? -20.633 -0.040 30.613 1.00 88.75 181 GLY A C 1
ATOM 1390 O O . GLY A 1 181 ? -20.146 -1.130 30.314 1.00 88.75 181 GLY A O 1
ATOM 1391 N N . LYS A 1 182 ? -20.982 0.217 31.877 1.00 81.56 182 LYS A N 1
ATOM 1392 C CA . LYS A 1 182 ? -21.085 -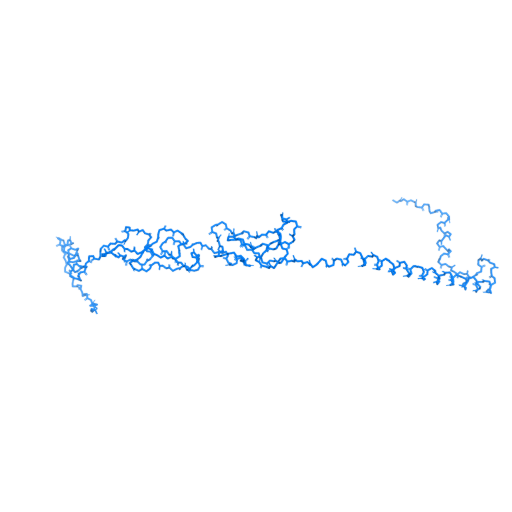0.877 32.855 1.00 81.56 182 LYS A CA 1
ATOM 1393 C C . LYS A 1 182 ? -22.193 -1.813 32.392 1.00 81.56 182 LYS A C 1
ATOM 1395 O O . LYS A 1 182 ? -23.278 -1.343 32.056 1.00 81.56 182 LYS A O 1
ATOM 1400 N N . VAL A 1 183 ? -21.950 -3.122 32.443 1.00 67.19 183 VAL A N 1
ATOM 1401 C CA . VAL A 1 183 ? -23.042 -4.096 32.357 1.00 67.19 183 VAL A CA 1
ATOM 1402 C C . VAL A 1 183 ? -23.880 -3.897 33.613 1.00 67.19 183 VAL A C 1
ATOM 1404 O O . VAL A 1 183 ? -23.618 -4.500 34.656 1.00 67.19 183 VAL A O 1
ATOM 1407 N N . SER A 1 184 ? -24.881 -3.018 33.557 1.00 56.69 184 SER A N 1
ATOM 1408 C CA . SER A 1 184 ? -26.002 -3.149 34.468 1.00 56.69 184 SER A CA 1
ATOM 1409 C C . SER A 1 184 ? -26.508 -4.558 34.215 1.00 56.69 184 SER A C 1
ATOM 1411 O O . SER A 1 184 ? -26.844 -4.918 33.087 1.00 56.69 184 SER A O 1
ATOM 1413 N N . LYS A 1 185 ? -26.452 -5.411 35.242 1.00 50.50 185 LYS A N 1
ATOM 1414 C CA . LYS A 1 185 ? -27.171 -6.677 35.220 1.00 50.50 185 LYS A CA 1
ATOM 1415 C C . LYS A 1 185 ? -28.627 -6.305 34.962 1.00 50.50 185 LYS A C 1
ATOM 1417 O O . LYS A 1 185 ? -29.363 -6.032 35.904 1.00 50.50 185 LYS A O 1
ATOM 1422 N N . PHE A 1 186 ? -29.037 -6.273 33.700 1.00 51.53 186 PHE A N 1
ATOM 1423 C CA . PHE A 1 186 ? -30.423 -6.431 33.329 1.00 51.53 186 PHE A CA 1
ATOM 1424 C C . PHE A 1 186 ? -30.719 -7.881 33.676 1.00 51.53 186 PHE A C 1
ATOM 1426 O O . PHE A 1 186 ? -30.645 -8.789 32.853 1.00 51.53 186 PHE A O 1
ATOM 1433 N N . THR A 1 187 ? -30.953 -8.124 34.966 1.00 49.62 187 THR A N 1
ATOM 1434 C CA . THR A 1 187 ? -31.689 -9.301 35.372 1.00 49.62 187 THR A CA 1
ATOM 1435 C C . THR A 1 187 ? -32.969 -9.257 34.553 1.00 49.62 187 THR A C 1
ATOM 1437 O O . THR A 1 187 ? -33.634 -8.223 34.471 1.00 49.62 187 THR A O 1
ATOM 1440 N N . SER A 1 188 ? -33.268 -10.369 33.889 1.00 51.22 188 SER A N 1
ATOM 1441 C CA . SER A 1 188 ? -34.431 -10.568 33.015 1.00 51.22 188 SER A CA 1
ATOM 1442 C C . SER A 1 188 ? -35.759 -10.061 33.632 1.00 51.22 188 SER A C 1
ATOM 1444 O O . SER A 1 188 ? -36.718 -9.751 32.935 1.00 51.22 188 SER A O 1
ATOM 1446 N N . THR A 1 189 ? -35.789 -9.863 34.952 1.00 52.81 189 THR A N 1
ATOM 1447 C CA . THR A 1 189 ? -36.854 -9.238 35.739 1.00 52.81 189 THR A CA 1
ATOM 1448 C C . THR A 1 189 ? -37.128 -7.755 35.439 1.00 52.81 189 THR A C 1
ATOM 1450 O O . THR A 1 189 ? -38.277 -7.339 35.550 1.00 52.81 189 THR A O 1
ATOM 1453 N N . VAL A 1 190 ? -36.134 -6.938 35.061 1.00 50.31 190 VAL A N 1
ATOM 1454 C CA . VAL A 1 190 ? -36.346 -5.491 34.808 1.00 50.31 190 VAL A CA 1
ATOM 1455 C C . VAL A 1 190 ? -36.975 -5.254 33.434 1.00 50.31 190 VAL A C 1
ATOM 1457 O O . VAL A 1 190 ? -37.858 -4.412 33.305 1.00 50.31 190 VAL A O 1
ATOM 1460 N N . TYR A 1 191 ? -36.622 -6.078 32.442 1.00 50.88 191 TYR A N 1
ATOM 1461 C CA . TYR A 1 191 ? -37.270 -6.065 31.125 1.00 50.88 191 TYR A CA 1
ATOM 1462 C C . TYR A 1 191 ? -38.761 -6.423 31.238 1.00 50.88 191 TYR A C 1
ATOM 1464 O O . TYR A 1 191 ? -39.606 -5.793 30.612 1.00 50.88 191 TYR A O 1
ATOM 1472 N N . TYR A 1 192 ? -39.108 -7.364 32.124 1.00 50.81 192 TYR A N 1
ATOM 1473 C CA . TYR A 1 192 ? -40.502 -7.689 32.435 1.00 50.81 192 TYR A CA 1
ATOM 1474 C C . TYR A 1 192 ? -41.259 -6.526 33.096 1.00 50.81 192 TYR A C 1
ATOM 1476 O O . TYR A 1 192 ? -42.416 -6.287 32.761 1.00 50.81 192 TYR A O 1
ATOM 1484 N N . LEU A 1 193 ? -40.633 -5.778 34.010 1.00 51.81 193 LEU A N 1
ATOM 1485 C CA . LEU A 1 193 ? -41.300 -4.680 34.721 1.00 51.81 193 LEU A CA 1
ATOM 1486 C C . LEU A 1 193 ? -41.451 -3.410 33.871 1.00 51.81 193 LEU A C 1
ATOM 1488 O O . LEU A 1 193 ? -42.482 -2.743 33.973 1.00 51.81 193 LEU A O 1
ATOM 1492 N N . GLU A 1 194 ? -40.488 -3.087 33.003 1.00 48.78 194 GLU A N 1
ATOM 1493 C CA . GLU A 1 194 ? -40.625 -1.947 32.085 1.00 48.78 194 GLU A CA 1
ATOM 1494 C C . GLU A 1 194 ? -41.647 -2.222 30.975 1.00 48.78 194 GLU A C 1
ATOM 1496 O O . GLU A 1 194 ? -42.468 -1.352 30.680 1.00 48.78 194 GLU A O 1
ATOM 1501 N N . VAL A 1 195 ? -41.705 -3.451 30.446 1.00 51.34 195 VAL A N 1
ATOM 1502 C CA . VAL A 1 195 ? -42.758 -3.861 29.501 1.00 51.34 195 VAL A CA 1
ATOM 1503 C C . VAL A 1 195 ? -44.142 -3.840 30.171 1.00 51.34 195 VAL A C 1
ATOM 1505 O O . VAL A 1 195 ? -45.093 -3.340 29.573 1.00 51.34 195 VAL A O 1
ATOM 1508 N N . ILE A 1 196 ? -44.275 -4.271 31.434 1.00 50.41 196 ILE A N 1
ATOM 1509 C CA . ILE A 1 196 ? -45.543 -4.168 32.186 1.00 50.41 196 ILE A CA 1
ATOM 1510 C C . ILE A 1 196 ? -45.939 -2.703 32.440 1.00 50.41 196 ILE A C 1
ATOM 1512 O O . ILE A 1 196 ? -47.116 -2.370 32.339 1.00 50.41 196 ILE A O 1
ATOM 1516 N N . SER A 1 197 ? -44.990 -1.804 32.717 1.00 47.22 197 SER A N 1
ATOM 1517 C CA . SER A 1 197 ? -45.277 -0.372 32.914 1.00 47.22 197 SER A CA 1
ATOM 1518 C C . SER A 1 197 ? -45.757 0.316 31.626 1.00 47.22 197 SER A C 1
ATOM 1520 O O . SER A 1 197 ? -46.656 1.158 31.667 1.00 47.22 197 SER A O 1
ATOM 1522 N N . ILE A 1 198 ? -45.219 -0.088 30.468 1.00 48.47 198 ILE A N 1
ATOM 1523 C CA . ILE A 1 198 ? -45.668 0.381 29.146 1.00 48.47 198 ILE A CA 1
ATOM 1524 C C . ILE A 1 198 ? -47.069 -0.162 28.818 1.00 48.47 198 ILE A C 1
ATOM 1526 O O . ILE A 1 198 ? -47.909 0.584 28.316 1.00 48.47 198 ILE A O 1
ATOM 1530 N N . ILE A 1 199 ? -47.364 -1.419 29.167 1.00 47.19 199 ILE A N 1
ATOM 1531 C CA . ILE A 1 199 ? -48.694 -2.018 28.968 1.00 47.19 199 ILE A CA 1
ATOM 1532 C C . ILE A 1 199 ? -49.734 -1.387 29.918 1.00 47.19 199 ILE A C 1
ATOM 1534 O O . ILE A 1 199 ? -50.843 -1.077 29.492 1.00 47.19 199 ILE A O 1
ATOM 1538 N N . CYS A 1 200 ? -49.387 -1.103 31.177 1.00 44.62 200 CYS A N 1
ATOM 1539 C CA . CYS A 1 200 ? -50.325 -0.530 32.152 1.00 44.62 200 CYS A CA 1
ATOM 1540 C C . CYS A 1 200 ? -50.603 0.972 31.963 1.00 44.62 200 CYS A C 1
ATOM 1542 O O . CYS A 1 200 ? -51.633 1.450 32.428 1.00 44.62 200 CYS A O 1
ATOM 1544 N N . LYS A 1 201 ? -49.742 1.727 31.263 1.00 42.38 201 LYS A N 1
ATOM 1545 C CA . LYS A 1 201 ? -49.982 3.155 30.959 1.00 42.38 201 LYS A CA 1
ATOM 1546 C C . LYS A 1 201 ? -50.950 3.411 29.801 1.00 42.38 201 LYS A C 1
ATOM 1548 O O . LYS A 1 201 ? -51.318 4.559 29.582 1.00 42.38 201 LYS A O 1
ATOM 1553 N N . THR A 1 202 ? -51.371 2.376 29.076 1.00 40.59 202 THR A N 1
ATOM 1554 C CA . THR A 1 202 ? -52.368 2.506 27.994 1.00 40.59 202 THR A CA 1
ATOM 1555 C C . THR A 1 202 ? -53.780 2.101 28.420 1.00 40.59 202 THR A C 1
ATOM 1557 O O . THR A 1 202 ? -54.675 2.072 27.585 1.00 40.59 202 THR A O 1
ATOM 1560 N N . ASN A 1 203 ? -54.006 1.823 29.709 1.00 41.78 203 ASN A N 1
ATOM 1561 C CA . ASN A 1 203 ? -55.234 1.179 30.177 1.00 41.78 203 ASN A CA 1
ATOM 1562 C C . ASN A 1 203 ? -56.081 2.045 31.128 1.00 41.78 203 ASN A C 1
ATOM 1564 O O . ASN A 1 203 ? -56.669 1.529 32.076 1.00 41.78 203 ASN A O 1
ATOM 1568 N N . GLU A 1 204 ? -56.153 3.356 30.877 1.00 47.00 204 GLU A N 1
ATOM 1569 C CA . GLU A 1 204 ? -57.251 4.180 31.414 1.00 47.00 204 GLU A CA 1
ATOM 1570 C C . GLU A 1 204 ? -58.463 4.254 30.472 1.00 47.00 204 GLU A C 1
ATOM 1572 O O . GLU A 1 204 ? -59.527 4.667 30.916 1.00 47.00 204 GLU A O 1
ATOM 1577 N N . ASP A 1 205 ? -58.380 3.730 29.241 1.00 45.47 205 ASP A N 1
ATOM 1578 C CA . ASP A 1 205 ? -59.513 3.700 28.309 1.00 45.47 205 ASP A CA 1
ATOM 1579 C C . ASP A 1 205 ? -59.695 2.322 27.648 1.00 45.47 205 ASP A C 1
ATOM 1581 O O . ASP A 1 205 ? -59.336 2.111 26.498 1.00 45.47 205 ASP A O 1
ATOM 1585 N N . ASN A 1 206 ? -60.353 1.420 28.383 1.00 39.34 206 ASN A N 1
ATOM 1586 C CA . ASN A 1 206 ? -61.265 0.384 27.880 1.00 39.34 206 ASN A CA 1
ATOM 1587 C C . ASN A 1 206 ? -60.775 -0.714 26.892 1.00 39.34 206 ASN A C 1
ATOM 1589 O O . ASN A 1 206 ? -60.193 -0.483 25.842 1.00 39.34 206 ASN A O 1
ATOM 1593 N N . PHE A 1 207 ? -61.312 -1.910 27.160 1.00 36.81 207 PHE A N 1
ATOM 1594 C CA . PHE A 1 207 ? -61.527 -3.073 26.287 1.00 36.81 207 PHE A CA 1
ATOM 1595 C C . PHE A 1 207 ? -60.564 -4.276 26.328 1.00 36.81 207 PHE A C 1
ATOM 1597 O O . PHE A 1 207 ? -59.354 -4.226 26.152 1.00 36.81 207 PHE A O 1
ATOM 1604 N N . ILE A 1 208 ? -61.230 -5.409 26.547 1.00 44.12 208 ILE A N 1
ATOM 1605 C CA . ILE A 1 208 ? -60.786 -6.787 26.723 1.00 44.12 208 ILE A CA 1
ATOM 1606 C C . ILE A 1 208 ? -60.047 -7.300 25.480 1.00 44.12 208 ILE A C 1
ATOM 1608 O O . ILE A 1 208 ? -60.593 -7.278 24.379 1.00 44.12 208 ILE A O 1
ATOM 1612 N N . GLY A 1 209 ? -58.860 -7.877 25.676 1.00 33.72 209 GLY A N 1
ATOM 1613 C CA . GLY A 1 209 ? -58.163 -8.656 24.654 1.00 33.72 209 GLY A CA 1
ATOM 1614 C C . GLY A 1 209 ? -57.051 -9.514 25.254 1.00 33.72 209 GLY A C 1
ATOM 1615 O O . GLY A 1 209 ? -55.984 -9.012 25.582 1.00 33.72 209 GLY A O 1
ATOM 1616 N N . ASN A 1 210 ? -57.303 -10.817 25.404 1.00 37.75 210 ASN A N 1
ATOM 1617 C CA . ASN A 1 210 ? -56.287 -11.815 25.744 1.00 37.75 210 ASN A CA 1
ATOM 1618 C C . ASN A 1 210 ? -55.160 -11.799 24.700 1.00 37.75 210 ASN A C 1
ATOM 1620 O O . ASN A 1 210 ? -55.383 -12.208 23.560 1.00 37.75 210 ASN A O 1
ATOM 1624 N N . ILE A 1 211 ? -53.950 -11.396 25.088 1.00 43.97 211 ILE A N 1
ATOM 1625 C CA . ILE A 1 211 ? -52.749 -11.566 24.263 1.00 43.97 211 ILE A CA 1
ATOM 1626 C C . ILE A 1 211 ? -51.945 -12.732 24.841 1.00 43.97 211 ILE A C 1
ATOM 1628 O O . ILE A 1 211 ? -51.307 -12.623 25.885 1.00 43.97 211 ILE A O 1
ATOM 1632 N N . ASN A 1 212 ? -52.011 -13.868 24.146 1.00 36.66 212 ASN A N 1
ATOM 1633 C CA . ASN A 1 212 ? -51.157 -15.030 24.376 1.00 36.66 212 ASN A CA 1
ATOM 1634 C C . ASN A 1 212 ? -49.723 -14.682 23.958 1.00 36.66 212 ASN A C 1
ATOM 1636 O O . ASN A 1 212 ? -49.425 -14.606 22.765 1.00 36.66 212 ASN A O 1
ATOM 1640 N N . VAL A 1 213 ? -48.832 -14.493 24.929 1.00 42.41 213 VAL A N 1
ATOM 1641 C CA . VAL A 1 213 ? -47.394 -14.395 24.666 1.00 42.41 213 VAL A CA 1
ATOM 1642 C C . VAL A 1 213 ? -46.840 -15.817 24.631 1.00 42.41 213 VAL A C 1
ATOM 1644 O O . VAL A 1 213 ? -46.659 -16.454 25.668 1.00 42.41 213 VAL A O 1
ATOM 1647 N N . TYR A 1 214 ? -46.630 -16.341 23.421 1.00 36.00 214 TYR A N 1
ATOM 1648 C CA . TYR A 1 214 ? -45.917 -17.599 23.219 1.00 36.00 214 TYR A CA 1
ATOM 1649 C C . TYR A 1 214 ? -44.490 -17.458 23.759 1.00 36.00 214 TYR A C 1
ATOM 1651 O O . TYR A 1 214 ? -43.769 -16.523 23.413 1.00 36.00 214 TYR A O 1
ATOM 1659 N N . GLY A 1 215 ? -44.140 -18.371 24.664 1.00 39.19 215 GLY A N 1
ATOM 1660 C CA . GLY A 1 215 ? -42.909 -18.343 25.436 1.00 39.19 215 GLY A CA 1
ATOM 1661 C C . GLY A 1 215 ? -41.642 -18.428 24.592 1.00 39.19 215 GLY A C 1
ATOM 1662 O O . GLY A 1 215 ? -41.579 -19.139 23.591 1.00 39.19 215 GLY A O 1
ATOM 1663 N N . ILE A 1 216 ? -40.609 -17.743 25.074 1.00 37.94 216 ILE A N 1
ATOM 1664 C CA . ILE A 1 216 ? -39.224 -17.996 24.697 1.00 37.94 216 ILE A CA 1
ATOM 1665 C C . ILE A 1 216 ? -38.531 -18.433 25.989 1.00 37.94 216 ILE A C 1
ATOM 1667 O O . ILE A 1 216 ? -38.405 -17.666 26.941 1.00 37.94 216 ILE A O 1
ATOM 1671 N N . THR A 1 217 ? -38.244 -19.731 26.045 1.00 34.66 217 THR A N 1
ATOM 1672 C CA . THR A 1 217 ? -37.562 -20.457 27.125 1.00 34.66 217 THR A CA 1
ATOM 1673 C C . THR A 1 217 ? -36.110 -19.991 27.315 1.00 34.66 217 THR A C 1
ATOM 1675 O O . THR A 1 217 ? -35.552 -19.435 26.370 1.00 34.66 217 THR A O 1
ATOM 1678 N N . PRO A 1 218 ? -35.532 -20.202 28.518 1.00 48.53 218 PRO A N 1
ATOM 1679 C CA . PRO A 1 218 ? -34.284 -19.575 28.971 1.00 48.53 218 PRO A CA 1
ATOM 1680 C C . PRO A 1 218 ? -33.027 -19.978 28.197 1.00 48.53 218 PRO A C 1
ATOM 1682 O O . PRO A 1 218 ? -32.995 -21.103 27.648 1.00 48.53 218 PRO A O 1
#

Radius of gyration: 46.35 Å; chains: 1; bounding box: 98×42×120 Å

InterPro domains:
  IPR009030 Growth factor receptor cysteine-rich domain superfamily [SSF57184] (73-170)
  IPR011641 Tyrosine-protein kinase ephrin type A/B receptor-like [PF07699] (77-126)
  IPR011641 Tyrosine-protein kinase ephrin type A/B receptor-like [PF07699] (133-180)
  IPR052071 Signal peptide, CUB and EGF-like domain-containing protein [PTHR24046] (68-192)